Protein AF-A0A443S9Z2-F1 (afdb_monomer_lite)

Sequence (209 aa):
MNCVRLFRRAFCSSIPVRTVRQNEWIATSHEVERCLFSRFITNAEYKERQQKLVALIDSKTEFKNKSSLMLIPSAQRSFQADTKIPQIYYKQNADFTYLTGLNNVDSVNCVLAILGGNGEPAESILFTPMVDDYQIIWEGPGLNNVNDLTICDDVRDVKDLDDFLQANIKRQIFVSKYGLHPPTKSGTAATVENGRIWHAGQYLNGSSV

pLDDT: mean 70.75, std 21.69, range [28.64, 95.0]

InterPro domains:
  IPR007865 Aminopeptidase P, N-terminal [PF05195] (46-171)
  IPR007865 Aminopeptidase P, N-terminal [SM01011] (41-186)
  IPR029149 Creatinase/Aminopeptidase P/Spt16, N-terminal [G3DSA:3.40.350.10] (40-197)
  IPR029149 Creatinase/Aminopeptidase P/Spt16, N-terminal [SSF53092] (41-170)
  IPR052433 Xaa-Pro dipeptidase-like [PTHR43226] (32-174)

Organism: NCBI:txid299467

Radius of gyration: 26.52 Å; chains: 1; bounding box: 94×37×88 Å

Structure (mmCIF, N/CA/C/O backbone):
data_AF-A0A443S9Z2-F1
#
_entry.id   AF-A0A443S9Z2-F1
#
loop_
_atom_site.group_PDB
_atom_site.id
_atom_site.type_symbol
_atom_site.label_atom_id
_atom_site.label_alt_id
_atom_site.label_comp_id
_atom_site.label_asym_id
_atom_site.label_entity_id
_atom_site.label_seq_id
_atom_site.pdbx_PDB_ins_code
_atom_site.Cartn_x
_atom_site.Cartn_y
_atom_site.Cartn_z
_atom_site.occupancy
_atom_site.B_iso_or_equiv
_atom_site.auth_seq_id
_atom_site.auth_comp_id
_atom_site.auth_asym_id
_atom_site.auth_atom_id
_atom_site.pdbx_PDB_model_num
ATOM 1 N N . MET A 1 1 ? 47.556 19.828 -70.385 1.00 35.97 1 MET A N 1
ATOM 2 C CA . MET A 1 1 ? 47.690 20.328 -69.000 1.00 35.97 1 MET A CA 1
ATOM 3 C C . MET A 1 1 ? 46.326 20.227 -68.332 1.00 35.97 1 MET A C 1
ATOM 5 O O . MET A 1 1 ? 45.498 21.089 -68.565 1.00 35.97 1 MET A O 1
ATOM 9 N N . ASN A 1 2 ? 46.065 19.152 -67.583 1.00 28.64 2 ASN A N 1
ATOM 10 C CA . ASN A 1 2 ? 44.804 18.940 -66.863 1.00 28.64 2 ASN A CA 1
ATOM 11 C C . ASN A 1 2 ? 45.132 18.657 -65.394 1.00 28.64 2 ASN A C 1
ATOM 13 O O . ASN A 1 2 ? 45.839 17.697 -65.099 1.00 28.64 2 ASN A O 1
ATOM 17 N N . CYS A 1 3 ? 44.645 19.510 -64.494 1.00 29.69 3 CYS A N 1
ATOM 18 C CA . CYS A 1 3 ? 44.785 19.370 -63.048 1.00 29.69 3 CYS A CA 1
ATOM 19 C C . CYS A 1 3 ? 43.407 19.024 -62.473 1.00 29.69 3 CYS A C 1
ATOM 21 O O . CYS A 1 3 ? 42.522 19.875 -62.425 1.00 29.69 3 CYS A O 1
ATOM 23 N N . VAL A 1 4 ? 43.213 17.765 -62.075 1.00 37.91 4 VAL A N 1
ATOM 24 C CA . VAL A 1 4 ? 42.008 17.304 -61.373 1.00 37.91 4 VAL A CA 1
ATOM 25 C C . VAL A 1 4 ? 42.353 17.222 -59.886 1.00 37.91 4 VAL A C 1
ATOM 27 O O . VAL A 1 4 ? 43.149 16.383 -59.469 1.00 37.91 4 VAL A O 1
ATOM 30 N N . ARG A 1 5 ? 41.784 18.125 -59.079 1.00 36.44 5 ARG A N 1
ATOM 31 C CA . ARG A 1 5 ? 41.901 18.107 -57.612 1.00 36.44 5 ARG A CA 1
ATOM 32 C C . ARG A 1 5 ? 40.971 17.036 -57.037 1.00 36.44 5 ARG A C 1
ATOM 34 O O . ARG A 1 5 ? 39.756 17.209 -57.036 1.00 36.44 5 ARG A O 1
ATOM 41 N N . LEU A 1 6 ? 41.544 15.961 -56.502 1.00 40.28 6 LEU A N 1
ATOM 42 C CA . LEU A 1 6 ? 40.842 15.010 -55.638 1.00 40.28 6 LEU A CA 1
ATOM 43 C C . LEU A 1 6 ? 40.756 15.577 -54.212 1.00 40.28 6 LEU A C 1
ATOM 45 O O . LEU A 1 6 ? 41.765 15.723 -53.524 1.00 40.28 6 LEU A O 1
ATOM 49 N N . PHE A 1 7 ? 39.538 15.878 -53.763 1.00 35.88 7 PHE A N 1
ATOM 50 C CA . PHE A 1 7 ? 39.221 16.182 -52.367 1.00 35.88 7 PHE A CA 1
ATOM 51 C C . PHE A 1 7 ? 39.268 14.878 -51.549 1.00 35.88 7 PHE A C 1
ATOM 53 O O . PHE A 1 7 ? 38.338 14.073 -51.596 1.00 35.88 7 PHE A O 1
ATOM 60 N N . ARG A 1 8 ? 40.337 14.649 -50.776 1.00 36.47 8 ARG A N 1
ATOM 61 C CA . ARG A 1 8 ? 40.323 13.653 -49.691 1.00 36.47 8 ARG A CA 1
ATOM 62 C C . ARG A 1 8 ? 39.671 14.285 -48.459 1.00 36.47 8 ARG A C 1
ATOM 64 O O . ARG A 1 8 ? 40.294 15.089 -47.774 1.00 36.47 8 ARG A O 1
ATOM 71 N N . ARG A 1 9 ? 38.424 13.912 -48.157 1.00 37.53 9 ARG A N 1
ATOM 72 C CA . ARG A 1 9 ? 37.841 14.098 -46.819 1.00 37.53 9 ARG A CA 1
ATOM 73 C C . ARG A 1 9 ? 38.515 13.100 -45.875 1.00 37.53 9 ARG A C 1
ATOM 75 O O . ARG A 1 9 ? 38.223 11.910 -45.929 1.00 37.53 9 ARG A O 1
ATOM 82 N N . ALA A 1 10 ? 39.425 13.579 -45.032 1.00 39.94 10 ALA A N 1
ATOM 83 C CA . ALA A 1 10 ? 39.862 12.830 -43.863 1.00 39.94 10 ALA A CA 1
ATOM 84 C C . ALA A 1 10 ? 38.697 12.803 -42.862 1.00 39.94 10 ALA A C 1
ATOM 86 O O . ALA A 1 10 ? 38.314 13.837 -42.317 1.00 39.94 10 ALA A O 1
ATOM 87 N N . PHE A 1 11 ? 38.095 11.630 -42.666 1.00 36.12 11 PHE A N 1
ATOM 88 C CA . PHE A 1 11 ? 37.205 11.377 -41.539 1.00 36.12 11 PHE A CA 1
ATOM 89 C C . PHE A 1 11 ? 38.066 11.434 -40.272 1.00 36.12 11 PHE A C 1
ATOM 91 O O . PHE A 1 11 ? 38.838 10.521 -39.994 1.00 36.12 11 PHE A O 1
ATOM 98 N N . CYS A 1 12 ? 37.986 12.543 -39.539 1.00 34.28 12 CYS A N 1
ATOM 99 C CA . CYS A 1 12 ? 38.578 12.657 -38.214 1.00 34.28 12 CYS A CA 1
ATOM 100 C C . CYS A 1 12 ? 37.693 11.865 -37.243 1.00 34.28 12 CYS A C 1
ATOM 102 O O . CYS A 1 12 ? 36.716 12.381 -36.704 1.00 34.28 12 CYS A O 1
ATOM 104 N N . SER A 1 13 ? 37.979 10.574 -37.077 1.00 45.22 13 SER A N 1
ATOM 105 C CA . SER A 1 13 ? 37.380 9.744 -36.035 1.00 45.22 13 SER A CA 1
ATOM 106 C C . SER A 1 13 ? 38.086 10.020 -34.708 1.00 45.22 13 SER A C 1
ATOM 108 O O . SER A 1 13 ? 38.919 9.238 -34.258 1.00 45.22 13 SER A O 1
ATOM 110 N N . SER A 1 14 ? 37.779 11.149 -34.079 1.00 42.97 14 SER A N 1
ATOM 111 C CA . SER A 1 14 ? 38.160 11.405 -32.691 1.00 42.97 14 S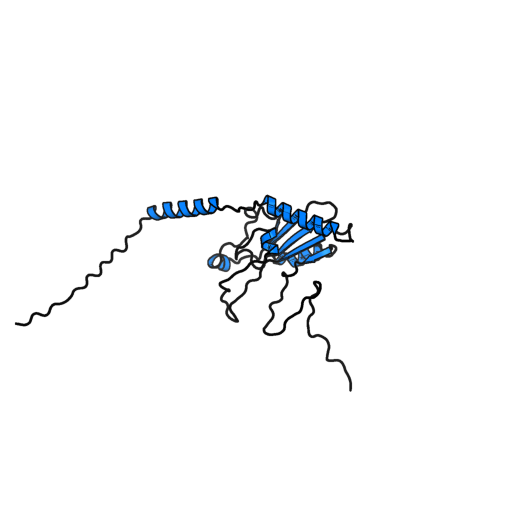ER A CA 1
ATOM 112 C C . SER A 1 14 ? 36.903 11.418 -31.828 1.00 42.97 14 SER A C 1
ATOM 114 O O . SER A 1 14 ? 36.477 12.461 -31.339 1.00 42.97 14 SER A O 1
ATOM 116 N N . ILE A 1 15 ? 36.281 10.247 -31.667 1.00 46.38 15 ILE A N 1
ATOM 117 C CA . ILE A 1 15 ? 35.413 10.013 -30.513 1.00 46.38 15 ILE A CA 1
ATOM 118 C C . ILE A 1 15 ? 36.383 9.782 -29.350 1.00 46.38 15 ILE A C 1
ATOM 120 O O . ILE A 1 15 ? 37.154 8.821 -29.412 1.00 46.38 15 ILE A O 1
ATOM 124 N N . PRO A 1 16 ? 36.436 10.655 -28.331 1.00 42.66 16 PRO A N 1
ATOM 125 C CA . PRO A 1 16 ? 37.313 10.421 -27.199 1.00 42.66 16 PRO A CA 1
ATOM 126 C C . PRO A 1 16 ? 36.847 9.142 -26.500 1.00 42.66 16 PRO A C 1
ATOM 128 O O . PRO A 1 16 ? 35.708 9.050 -26.040 1.00 42.66 16 PRO A O 1
ATOM 131 N N . VAL A 1 17 ? 37.729 8.145 -26.447 1.00 52.25 17 VAL A N 1
ATOM 132 C CA . VAL A 1 17 ? 37.549 6.953 -25.618 1.00 52.25 17 VAL A CA 1
ATOM 133 C C . VAL A 1 17 ? 37.506 7.439 -24.172 1.00 52.25 17 VAL A C 1
ATOM 135 O O . VAL A 1 17 ? 38.535 7.791 -23.597 1.00 52.25 17 VAL A O 1
ATOM 138 N N . ARG A 1 18 ? 36.298 7.531 -23.605 1.00 42.84 18 ARG A N 1
ATOM 139 C CA . ARG A 1 18 ? 36.101 7.835 -22.185 1.00 42.84 18 ARG A CA 1
ATOM 140 C C . ARG A 1 18 ? 36.739 6.706 -21.384 1.00 42.84 18 ARG A C 1
ATOM 142 O O . ARG A 1 18 ? 36.341 5.549 -21.501 1.00 42.84 18 ARG A O 1
ATOM 149 N N . THR A 1 19 ? 37.774 7.030 -20.620 1.00 46.53 19 THR A N 1
ATOM 150 C CA . THR A 1 19 ? 38.415 6.085 -19.707 1.00 46.53 19 THR A CA 1
ATOM 151 C C . THR A 1 19 ? 37.470 5.771 -18.551 1.00 46.53 19 THR A C 1
ATOM 153 O O . THR A 1 19 ? 36.757 6.646 -18.067 1.00 46.53 19 THR A O 1
ATOM 156 N N . VAL A 1 20 ? 37.501 4.519 -18.084 1.00 49.44 20 VAL A N 1
ATOM 157 C CA . VAL A 1 20 ? 36.662 3.947 -17.007 1.00 49.44 20 VAL A CA 1
ATOM 158 C C . VAL A 1 20 ? 36.542 4.852 -15.764 1.00 49.44 20 VAL A C 1
ATOM 160 O O . VAL A 1 20 ? 35.497 4.877 -15.123 1.00 49.44 20 VAL A O 1
ATOM 163 N N . ARG A 1 21 ? 37.555 5.681 -15.475 1.00 43.12 21 ARG A N 1
ATOM 164 C CA . ARG A 1 21 ? 37.575 6.625 -14.341 1.00 43.12 21 ARG A CA 1
ATOM 165 C C . ARG A 1 21 ? 36.649 7.840 -14.472 1.00 43.12 21 ARG A C 1
ATOM 167 O O . ARG A 1 21 ? 36.269 8.414 -13.458 1.00 43.12 21 ARG A O 1
ATOM 174 N N . GLN A 1 22 ? 36.271 8.266 -15.680 1.00 44.88 22 GLN A N 1
ATOM 175 C CA . GLN A 1 22 ? 35.315 9.379 -15.841 1.00 44.88 22 GLN A CA 1
ATOM 176 C C . GLN A 1 22 ? 33.876 8.972 -15.488 1.00 44.88 22 GLN A C 1
ATOM 178 O O . GLN A 1 22 ? 33.034 9.833 -15.245 1.00 44.88 22 GLN A O 1
ATOM 183 N N . ASN A 1 23 ? 33.605 7.669 -15.411 1.00 48.28 23 ASN A N 1
ATOM 184 C CA . ASN A 1 23 ? 32.292 7.115 -15.099 1.00 48.28 23 ASN A CA 1
ATOM 185 C C . ASN A 1 23 ? 32.034 7.131 -13.581 1.00 48.28 23 ASN A C 1
ATOM 187 O O . ASN A 1 23 ? 30.891 7.262 -13.152 1.00 48.28 23 ASN A O 1
ATOM 191 N N . GLU A 1 24 ? 33.097 7.049 -12.775 1.00 44.72 24 GLU A N 1
ATOM 192 C CA . GLU A 1 24 ? 33.026 6.988 -11.309 1.00 44.72 24 GLU A CA 1
ATOM 193 C C . GLU A 1 24 ? 32.531 8.308 -10.697 1.00 44.72 24 GLU A C 1
ATOM 195 O O . GLU A 1 24 ? 31.707 8.288 -9.786 1.00 44.72 24 GLU A O 1
ATOM 200 N N . TRP A 1 25 ? 32.944 9.461 -11.238 1.00 38.44 25 TRP A N 1
ATOM 201 C CA . TRP A 1 25 ? 32.522 10.786 -10.748 1.00 38.44 25 TRP A CA 1
ATOM 202 C C . TRP A 1 25 ? 31.083 11.152 -11.141 1.00 38.44 25 TRP A C 1
ATOM 204 O O . TRP A 1 25 ? 30.398 11.867 -10.412 1.00 38.44 25 TRP A O 1
ATOM 214 N N . ILE A 1 26 ? 30.596 10.645 -12.278 1.00 47.06 26 ILE A N 1
ATOM 215 C CA . ILE A 1 26 ? 29.216 10.882 -12.733 1.00 47.06 26 ILE A CA 1
ATOM 216 C C . ILE A 1 26 ? 28.240 9.974 -11.973 1.00 47.06 26 ILE A C 1
ATOM 218 O O . ILE A 1 26 ? 27.173 10.439 -11.579 1.00 47.06 26 ILE A O 1
ATOM 222 N N . ALA A 1 27 ? 28.613 8.716 -11.712 1.00 46.06 27 ALA A N 1
ATOM 223 C CA . ALA A 1 27 ? 27.805 7.801 -10.906 1.00 46.06 27 ALA A CA 1
ATOM 224 C C . ALA A 1 27 ? 27.664 8.293 -9.455 1.00 46.06 27 ALA A C 1
ATOM 226 O O . ALA A 1 27 ? 26.550 8.390 -8.948 1.00 46.06 27 ALA A O 1
ATOM 227 N N . THR A 1 28 ? 28.768 8.716 -8.831 1.00 48.88 28 THR A N 1
ATOM 228 C CA . THR A 1 28 ? 28.767 9.231 -7.449 1.00 48.88 28 THR A CA 1
ATOM 229 C C . THR A 1 28 ? 27.978 10.532 -7.289 1.00 48.88 28 THR A C 1
ATOM 231 O O . THR A 1 28 ? 27.268 10.689 -6.302 1.00 48.88 28 THR A O 1
ATOM 234 N N . SER A 1 29 ? 28.017 11.442 -8.267 1.00 45.81 29 SER A N 1
ATOM 235 C CA . SER A 1 29 ? 27.247 12.696 -8.200 1.00 45.81 29 SER A CA 1
ATOM 236 C C . SER A 1 29 ? 25.734 12.463 -8.324 1.00 45.81 29 SER A C 1
ATOM 238 O O . SER A 1 29 ? 24.953 13.026 -7.560 1.00 45.81 29 SER A O 1
ATOM 240 N N . HIS A 1 30 ? 25.310 11.580 -9.237 1.00 48.50 30 HIS A N 1
ATOM 241 C CA . HIS A 1 30 ? 23.889 11.270 -9.445 1.00 48.50 30 HIS A CA 1
ATOM 242 C C . HIS A 1 30 ? 23.270 10.480 -8.284 1.00 48.50 30 HIS A C 1
ATOM 244 O O . HIS A 1 30 ? 22.077 10.604 -8.011 1.00 48.50 30 HIS A O 1
ATOM 250 N N . GLU A 1 31 ? 24.063 9.649 -7.612 1.00 42.41 31 GLU A N 1
ATOM 251 C CA . GLU A 1 31 ? 23.626 8.846 -6.470 1.00 42.41 31 GLU A CA 1
ATOM 252 C C . GLU A 1 31 ? 23.520 9.693 -5.189 1.00 42.41 31 GLU A C 1
ATOM 254 O O . GLU A 1 31 ? 22.580 9.528 -4.413 1.00 42.41 31 GLU A O 1
ATOM 259 N N . VAL A 1 32 ? 24.392 10.698 -5.031 1.00 44.88 32 VAL A N 1
ATOM 260 C CA . VAL A 1 32 ? 24.318 11.695 -3.947 1.00 44.88 32 VAL A CA 1
ATOM 261 C C . VAL A 1 32 ? 23.145 12.671 -4.141 1.00 44.88 32 VAL A C 1
ATOM 263 O O . VAL A 1 32 ? 22.461 13.000 -3.170 1.00 44.88 32 VAL A O 1
ATOM 266 N N . GLU A 1 33 ? 22.822 13.075 -5.375 1.00 43.16 33 GLU A N 1
ATOM 267 C CA . GLU A 1 33 ? 21.635 13.905 -5.655 1.00 43.16 33 GLU A CA 1
ATOM 268 C C . GLU A 1 33 ? 20.306 13.165 -5.418 1.00 43.16 33 GLU A C 1
ATOM 270 O O . GLU A 1 33 ? 19.336 13.779 -4.968 1.00 43.16 33 GLU A O 1
ATOM 275 N N . ARG A 1 34 ? 20.257 11.837 -5.617 1.00 46.50 34 ARG A N 1
ATOM 276 C CA . ARG A 1 34 ? 19.088 11.017 -5.235 1.00 46.50 34 ARG A CA 1
ATOM 277 C C . ARG A 1 34 ? 18.828 11.025 -3.723 1.00 46.50 34 ARG A C 1
ATOM 279 O O . ARG A 1 34 ? 17.674 10.914 -3.315 1.00 46.50 34 ARG A O 1
ATOM 286 N N . CYS A 1 35 ? 19.864 11.196 -2.900 1.00 46.53 35 CYS A N 1
ATOM 287 C CA . CYS A 1 35 ? 19.735 11.298 -1.443 1.00 46.53 35 CYS A CA 1
ATOM 288 C C . CYS A 1 35 ? 19.315 12.696 -0.956 1.00 46.53 35 CYS A C 1
ATOM 290 O O . CYS A 1 35 ? 18.632 12.794 0.064 1.00 46.53 35 CYS A O 1
ATOM 292 N N . LEU A 1 36 ? 19.651 13.775 -1.675 1.00 44.19 36 LEU A N 1
ATOM 293 C CA . LEU A 1 36 ? 19.257 15.144 -1.292 1.00 44.19 36 LEU A CA 1
ATOM 294 C C . LEU A 1 36 ? 17.749 15.406 -1.443 1.00 44.19 36 LEU A C 1
ATOM 296 O O . LEU A 1 36 ? 17.198 16.241 -0.731 1.00 44.19 36 LEU A O 1
ATOM 300 N N . PHE A 1 37 ? 17.076 14.645 -2.307 1.00 49.91 37 PHE A N 1
ATOM 301 C CA . PHE A 1 37 ? 15.614 14.587 -2.415 1.00 49.91 37 PHE A CA 1
ATOM 302 C C . PHE A 1 37 ? 15.045 13.277 -1.858 1.00 49.91 37 PHE A C 1
ATOM 304 O O . PHE A 1 37 ? 13.988 12.821 -2.306 1.00 49.91 37 PHE A O 1
ATOM 311 N N . SER A 1 38 ? 15.736 12.644 -0.901 1.00 53.28 38 SER A N 1
ATOM 312 C CA . SER A 1 38 ? 15.211 11.471 -0.202 1.00 53.28 38 SER A CA 1
ATOM 313 C C . SER A 1 38 ? 13.913 11.858 0.509 1.00 53.28 38 SER A C 1
ATOM 315 O O . SER A 1 38 ? 13.916 12.502 1.546 1.00 53.28 38 SER A O 1
ATOM 317 N N . ARG A 1 39 ? 12.793 11.551 -0.158 1.00 62.91 39 ARG A N 1
ATOM 318 C CA . ARG A 1 39 ? 11.396 11.658 0.283 1.00 62.91 39 ARG A CA 1
ATOM 319 C C . ARG A 1 39 ? 11.144 12.762 1.327 1.00 62.91 39 ARG A C 1
ATOM 321 O O . ARG A 1 39 ? 11.271 12.529 2.522 1.00 62.91 39 ARG A O 1
ATOM 328 N N . PHE A 1 40 ? 10.635 13.921 0.893 1.00 78.25 40 PHE A N 1
ATOM 329 C CA . PHE A 1 40 ? 10.125 14.962 1.810 1.00 78.25 40 PHE A CA 1
ATOM 330 C C . PHE A 1 40 ? 9.102 14.435 2.840 1.00 78.25 40 PHE A C 1
ATOM 332 O O . PHE A 1 40 ? 8.908 15.055 3.879 1.00 78.25 40 PHE A O 1
ATOM 339 N N . ILE A 1 41 ? 8.455 13.303 2.543 1.00 86.31 41 ILE A N 1
ATOM 340 C CA . ILE A 1 41 ? 7.503 12.603 3.406 1.00 86.31 41 ILE A CA 1
ATOM 341 C C . ILE A 1 41 ? 8.188 11.360 3.977 1.00 86.31 41 ILE A C 1
ATOM 343 O O . ILE A 1 41 ? 8.629 10.484 3.228 1.00 86.31 41 ILE A O 1
ATOM 347 N N . THR A 1 42 ? 8.249 11.267 5.302 1.00 89.12 42 THR A N 1
ATOM 348 C CA . THR A 1 42 ? 8.904 10.145 5.990 1.00 89.12 42 THR A CA 1
ATOM 349 C C . THR A 1 42 ? 8.039 8.880 5.979 1.00 89.12 42 THR A C 1
ATOM 351 O O . THR A 1 42 ? 6.814 8.946 5.889 1.00 89.12 42 THR A O 1
ATOM 354 N N . ASN A 1 43 ? 8.655 7.702 6.129 1.00 87.56 43 ASN A N 1
ATOM 355 C CA . ASN A 1 43 ? 7.905 6.438 6.204 1.00 87.56 43 ASN A CA 1
ATOM 356 C C . ASN A 1 43 ? 6.973 6.384 7.432 1.00 87.56 43 ASN A C 1
ATOM 358 O O . ASN A 1 43 ? 5.866 5.856 7.344 1.00 87.56 43 ASN A O 1
ATOM 362 N N . ALA A 1 44 ? 7.380 7.010 8.542 1.00 89.88 44 ALA A N 1
ATOM 363 C CA . ALA A 1 44 ? 6.548 7.155 9.735 1.00 89.88 44 ALA A CA 1
ATOM 364 C C . ALA A 1 44 ? 5.269 7.966 9.460 1.00 89.88 44 ALA A C 1
ATOM 366 O O . ALA A 1 44 ? 4.204 7.626 9.967 1.00 89.88 44 ALA A O 1
ATOM 367 N N . GLU A 1 45 ? 5.347 8.989 8.606 1.00 92.88 45 GLU A N 1
ATOM 368 C CA . GLU A 1 45 ? 4.179 9.784 8.222 1.00 92.88 45 GLU A CA 1
ATOM 369 C C . GLU A 1 45 ? 3.157 8.952 7.431 1.00 92.88 45 GLU A C 1
ATOM 371 O O . GLU A 1 45 ? 1.954 9.067 7.660 1.00 92.88 45 GLU A O 1
ATOM 376 N N . TYR A 1 46 ? 3.603 8.066 6.533 1.00 92.50 46 TYR A N 1
ATOM 377 C CA . TYR A 1 46 ? 2.696 7.155 5.823 1.00 92.50 46 TYR A CA 1
ATOM 378 C C . TYR A 1 46 ? 1.969 6.207 6.783 1.00 92.50 46 TYR A C 1
ATOM 380 O O . TYR A 1 46 ? 0.754 6.037 6.670 1.00 92.50 46 TYR A O 1
ATOM 388 N N . LYS A 1 47 ? 2.674 5.663 7.781 1.00 91.94 47 LYS A N 1
ATOM 389 C CA . LYS A 1 47 ? 2.061 4.854 8.846 1.00 91.94 47 LYS A CA 1
ATOM 390 C C . LYS A 1 47 ? 1.041 5.652 9.658 1.00 91.94 47 LYS A C 1
ATOM 392 O O . LYS A 1 47 ? -0.065 5.170 9.894 1.00 91.94 47 LYS A O 1
ATOM 397 N N . GLU A 1 48 ? 1.356 6.895 10.011 1.00 93.75 48 GLU A N 1
ATOM 398 C CA . GLU A 1 48 ? 0.423 7.780 10.715 1.00 93.75 48 GLU A CA 1
ATOM 399 C C . GLU A 1 48 ? -0.843 8.052 9.883 1.00 93.75 48 GLU A C 1
ATOM 401 O O . GLU A 1 48 ? -1.958 8.030 10.407 1.00 93.75 48 GLU A O 1
ATOM 406 N N . ARG A 1 49 ? -0.703 8.264 8.568 1.00 95.00 49 ARG A N 1
ATOM 407 C CA . ARG A 1 49 ? -1.845 8.444 7.654 1.00 95.00 49 ARG A CA 1
ATOM 408 C C . ARG A 1 49 ? -2.731 7.198 7.598 1.00 95.00 49 ARG A C 1
ATOM 410 O O . ARG A 1 49 ? -3.953 7.332 7.648 1.00 95.00 49 ARG A O 1
ATOM 417 N N . GLN A 1 50 ? -2.135 6.006 7.535 1.00 94.12 50 GLN A N 1
ATOM 418 C CA . GLN A 1 50 ? -2.866 4.733 7.562 1.00 94.12 50 GLN A CA 1
ATOM 419 C C . GLN A 1 50 ? -3.638 4.562 8.884 1.00 94.12 50 GLN A C 1
ATOM 421 O O . GLN A 1 50 ? -4.831 4.260 8.867 1.00 94.12 50 GLN A O 1
ATOM 426 N N . GLN A 1 51 ? -3.007 4.854 10.025 1.00 93.44 51 GLN A N 1
ATOM 427 C CA . GLN A 1 51 ? -3.653 4.808 11.345 1.00 93.44 51 GLN A CA 1
ATOM 428 C C . GLN A 1 51 ? -4.801 5.820 11.471 1.00 93.44 51 GLN A C 1
ATOM 430 O O . GLN A 1 51 ? -5.889 5.484 11.942 1.00 93.44 51 GLN A O 1
ATOM 435 N N . LYS A 1 52 ? -4.593 7.056 11.003 1.00 94.25 52 LYS A N 1
ATOM 436 C CA . LYS A 1 52 ? -5.632 8.096 10.971 1.00 94.25 52 LYS A CA 1
ATOM 437 C C . LYS A 1 52 ? -6.826 7.676 10.121 1.00 94.25 52 LYS A C 1
ATOM 439 O O . LYS A 1 52 ? -7.962 7.929 10.514 1.00 94.25 52 LYS A O 1
ATOM 444 N N . LEU A 1 53 ? -6.589 7.029 8.980 1.00 92.62 53 LEU A N 1
ATOM 445 C CA . LEU A 1 53 ? -7.658 6.516 8.129 1.00 92.62 53 LEU A CA 1
ATOM 446 C C . LEU A 1 53 ? -8.504 5.465 8.865 1.00 92.62 53 LEU A C 1
ATOM 448 O O . LEU A 1 53 ? -9.730 5.556 8.834 1.00 92.62 53 LEU A O 1
ATOM 452 N N . VAL A 1 54 ? -7.869 4.529 9.577 1.00 91.56 54 VAL A N 1
ATOM 453 C CA . VAL A 1 54 ? -8.561 3.528 10.412 1.00 91.56 54 VAL A CA 1
ATOM 454 C C . VAL A 1 54 ? -9.406 4.193 11.495 1.00 91.56 54 VAL A C 1
ATOM 456 O O . VAL A 1 54 ? -10.607 3.945 11.555 1.00 91.56 54 VAL A O 1
ATOM 459 N N . ALA A 1 55 ? -8.844 5.140 12.249 1.00 90.38 55 ALA A N 1
ATOM 460 C CA . ALA A 1 55 ? -9.588 5.878 13.272 1.00 90.38 55 ALA A CA 1
ATOM 461 C C . ALA A 1 55 ? -10.796 6.655 12.702 1.00 90.38 55 ALA A C 1
ATOM 463 O O . ALA A 1 55 ? -11.864 6.736 13.320 1.00 90.38 55 ALA A O 1
ATOM 464 N N . LEU A 1 56 ? -10.657 7.228 11.502 1.00 90.38 56 LEU A N 1
ATOM 465 C CA . LEU A 1 56 ? -11.750 7.924 10.821 1.00 90.38 56 LEU A CA 1
ATOM 466 C C . LEU A 1 56 ? -12.865 6.978 10.376 1.00 90.38 56 LEU A C 1
ATOM 468 O O . LEU A 1 56 ? -14.031 7.368 10.424 1.00 90.38 56 LEU A O 1
ATOM 472 N N . ILE A 1 57 ? -12.538 5.762 9.941 1.00 87.75 57 ILE A N 1
ATOM 473 C CA . ILE A 1 57 ? -13.559 4.771 9.599 1.00 87.75 57 ILE A CA 1
ATOM 474 C C . ILE A 1 57 ? -14.244 4.283 10.868 1.00 87.75 57 ILE A C 1
ATOM 476 O O . ILE A 1 57 ? -15.465 4.388 10.948 1.00 87.75 57 ILE A O 1
ATOM 480 N N . ASP A 1 58 ? -13.480 3.879 11.880 1.00 84.56 58 ASP A N 1
ATOM 481 C CA . ASP A 1 58 ? -14.023 3.351 13.133 1.00 84.56 58 ASP A CA 1
ATOM 482 C C . ASP A 1 58 ? -14.952 4.366 13.832 1.00 84.56 58 ASP A C 1
ATOM 484 O O . ASP A 1 58 ? -15.976 3.992 14.406 1.00 84.56 58 ASP A O 1
ATOM 488 N N . SER A 1 59 ? -14.651 5.670 13.737 1.00 85.50 59 SER A N 1
ATOM 489 C CA . SER A 1 59 ? -15.520 6.735 14.267 1.00 85.50 59 SER A CA 1
ATOM 490 C C . SER A 1 59 ? -16.802 6.968 13.459 1.00 85.50 59 SER A C 1
ATOM 492 O O . SER A 1 59 ? -17.820 7.353 14.037 1.00 85.50 59 SER A O 1
ATOM 494 N N . LYS A 1 60 ? -16.772 6.756 12.137 1.00 83.12 60 LYS A N 1
ATOM 495 C CA . LYS A 1 60 ? -17.917 6.974 11.236 1.00 83.12 60 LYS A CA 1
ATOM 496 C C . LYS A 1 60 ? -18.820 5.756 11.102 1.00 83.12 60 LYS A C 1
ATOM 498 O O . LYS A 1 60 ? -19.988 5.902 10.752 1.00 83.12 60 LYS A O 1
ATOM 503 N N . THR A 1 61 ? -18.293 4.560 11.328 1.00 78.69 61 THR A N 1
ATOM 504 C CA . THR A 1 61 ? -19.064 3.327 11.217 1.00 78.69 61 THR A CA 1
ATOM 505 C C . THR A 1 61 ? -19.919 3.111 12.456 1.00 78.69 61 THR A C 1
ATOM 507 O O . THR A 1 61 ? -19.421 3.067 13.577 1.00 78.69 61 THR A O 1
ATOM 510 N N . GLU A 1 62 ? -21.215 2.883 12.253 1.00 69.38 62 GLU A N 1
ATOM 511 C CA . GLU A 1 62 ? -22.141 2.502 13.330 1.00 69.38 62 GLU A CA 1
ATOM 512 C C . GLU A 1 62 ? -21.801 1.120 13.928 1.00 69.38 62 GLU A C 1
ATOM 514 O O . GLU A 1 62 ? -22.177 0.800 15.055 1.00 69.38 62 GLU A O 1
ATOM 519 N N . PHE A 1 63 ? -21.016 0.311 13.208 1.00 66.12 63 PHE A N 1
ATOM 520 C CA . PHE A 1 63 ? -20.558 -1.016 13.616 1.00 66.12 63 PHE A CA 1
ATOM 521 C C . PHE A 1 63 ? -19.283 -0.968 14.470 1.00 66.12 63 PHE A C 1
ATOM 523 O O . PHE A 1 63 ? -18.292 -1.611 14.139 1.00 66.12 63 PHE A O 1
ATOM 530 N N . LYS A 1 64 ? -19.324 -0.267 15.610 1.00 62.59 64 LYS A N 1
ATOM 531 C CA . LYS A 1 64 ? -18.181 -0.095 16.538 1.00 62.59 64 LYS A CA 1
ATOM 532 C C . LYS A 1 64 ? -17.510 -1.393 17.027 1.00 62.59 64 LYS A C 1
ATOM 534 O O . LYS A 1 64 ? -16.415 -1.339 17.571 1.00 62.59 64 LYS A O 1
ATOM 539 N N . ASN A 1 65 ? -18.153 -2.547 16.836 1.00 66.12 65 ASN A N 1
ATOM 540 C CA . ASN A 1 65 ? -17.686 -3.853 17.313 1.00 66.12 65 ASN A CA 1
ATOM 541 C C . ASN A 1 65 ? -17.195 -4.785 16.192 1.00 66.12 65 ASN A C 1
ATOM 543 O O . ASN A 1 65 ? -16.926 -5.957 16.457 1.00 66.12 65 ASN A O 1
ATOM 547 N N . LYS A 1 66 ? -17.160 -4.329 14.933 1.00 75.81 66 LYS A N 1
ATOM 548 C CA . LYS A 1 66 ? -16.655 -5.135 13.817 1.00 75.81 66 LYS A CA 1
ATOM 549 C C . LYS A 1 66 ? -15.301 -4.606 13.384 1.00 75.81 66 LYS A C 1
ATOM 551 O O . LYS A 1 66 ? -15.133 -3.411 13.180 1.00 75.81 66 LYS A O 1
ATOM 556 N N . SER A 1 67 ? -14.358 -5.519 13.196 1.00 87.69 67 SER A N 1
ATOM 557 C CA . SER A 1 67 ? -13.071 -5.187 12.612 1.00 87.69 67 SER A CA 1
ATOM 558 C C . SER A 1 67 ? -13.233 -4.760 11.153 1.00 87.69 67 SER A C 1
ATOM 560 O O . SER A 1 67 ? -14.022 -5.338 10.396 1.00 87.69 67 SER A O 1
ATOM 562 N N . SER A 1 68 ? -12.490 -3.729 10.767 1.00 89.25 68 SER A N 1
ATOM 563 C CA . SER A 1 68 ? -12.488 -3.149 9.431 1.00 89.25 68 SER A CA 1
ATOM 564 C C . SER A 1 68 ? -11.326 -3.717 8.606 1.00 89.25 68 SER A C 1
ATOM 566 O O . SER A 1 68 ? -10.272 -4.095 9.128 1.00 89.25 68 SER A O 1
ATOM 568 N N . LEU A 1 69 ? -11.548 -3.850 7.301 1.00 91.94 69 LEU A N 1
ATOM 569 C CA . LEU A 1 69 ? -10.535 -4.177 6.305 1.00 91.94 69 LEU A CA 1
ATOM 570 C C . LEU A 1 69 ? -10.667 -3.169 5.172 1.00 91.94 69 LEU A C 1
ATOM 572 O O . LEU A 1 69 ? -11.729 -3.063 4.565 1.00 91.94 69 LEU A O 1
ATOM 576 N N . MET A 1 70 ? -9.604 -2.440 4.868 1.00 92.19 70 MET A N 1
ATOM 577 C CA . MET A 1 70 ? -9.580 -1.507 3.749 1.00 92.19 70 MET A CA 1
ATOM 578 C C . MET A 1 70 ? -8.689 -2.034 2.644 1.00 92.19 70 MET A C 1
ATOM 580 O O . MET A 1 70 ? -7.577 -2.472 2.911 1.00 92.19 70 MET A O 1
ATOM 584 N N . LEU A 1 71 ? -9.162 -1.934 1.409 1.00 93.75 71 LEU A N 1
ATOM 585 C CA . LEU A 1 71 ? -8.432 -2.296 0.209 1.00 93.75 71 LEU A CA 1
ATOM 586 C C . LEU A 1 71 ? -8.250 -1.040 -0.640 1.00 93.75 71 LEU A C 1
ATOM 588 O O . LEU A 1 71 ? -9.213 -0.465 -1.158 1.00 93.75 71 LEU A O 1
ATOM 592 N N . ILE A 1 72 ? -7.001 -0.607 -0.773 1.00 93.69 72 ILE A N 1
ATOM 593 C CA . ILE A 1 72 ? -6.595 0.495 -1.638 1.00 93.69 72 ILE A CA 1
ATOM 594 C C . ILE A 1 72 ? -5.720 -0.093 -2.746 1.00 93.69 72 ILE A C 1
ATOM 596 O O . ILE A 1 72 ? -4.523 -0.298 -2.548 1.00 93.69 72 ILE A O 1
ATOM 600 N N . PRO A 1 73 ? -6.293 -0.408 -3.910 1.00 92.31 73 PRO A N 1
ATOM 601 C CA . PRO A 1 73 ? -5.516 -0.866 -5.051 1.00 92.31 73 PRO A CA 1
ATOM 602 C C . PRO A 1 73 ? -4.763 0.289 -5.717 1.00 92.31 73 PRO A C 1
ATOM 604 O O . PRO A 1 73 ? -5.187 1.452 -5.706 1.00 92.31 73 PRO A O 1
ATOM 607 N N . SER A 1 74 ? -3.634 -0.060 -6.316 1.00 91.00 74 SER A N 1
ATOM 608 C CA . SER A 1 74 ? -2.845 0.822 -7.156 1.00 91.00 74 SER A CA 1
ATOM 609 C C . SER A 1 74 ? -3.505 1.020 -8.525 1.00 91.00 74 SER A C 1
ATOM 611 O O . SER A 1 74 ? -4.505 0.397 -8.883 1.00 91.00 74 SER A O 1
ATOM 613 N N . ALA A 1 75 ? -2.903 1.880 -9.336 1.00 87.19 75 ALA A N 1
ATOM 614 C CA . ALA A 1 75 ? -3.198 1.981 -10.748 1.00 87.19 75 ALA A CA 1
ATOM 615 C C . ALA A 1 75 ? -2.832 0.675 -11.460 1.00 87.19 75 ALA A C 1
ATOM 617 O O . ALA A 1 75 ? -1.875 -0.028 -11.109 1.00 87.19 75 ALA A O 1
ATOM 618 N N . GLN A 1 76 ? -3.628 0.376 -12.479 1.00 85.00 76 GLN A N 1
ATOM 619 C CA . GLN A 1 76 ? -3.424 -0.760 -13.357 1.00 85.00 76 GLN A CA 1
ATOM 620 C C . GLN A 1 76 ? -2.515 -0.385 -14.521 1.00 85.00 76 GLN A C 1
ATOM 622 O O . GLN A 1 76 ? -2.432 0.779 -14.927 1.00 85.00 76 GLN A O 1
ATOM 627 N N . ARG A 1 77 ? -1.863 -1.393 -15.101 1.00 79.69 77 ARG A N 1
ATOM 628 C CA . ARG A 1 77 ? -1.084 -1.203 -16.323 1.00 79.69 77 ARG A CA 1
ATOM 629 C C . ARG A 1 77 ? -2.017 -0.896 -17.490 1.00 79.69 77 ARG A C 1
ATOM 631 O O . ARG A 1 77 ? -2.830 -1.738 -17.864 1.00 79.69 77 ARG A O 1
ATOM 638 N N . SER A 1 78 ? -1.874 0.282 -18.088 1.00 79.69 78 SER A N 1
ATOM 639 C CA . SER A 1 78 ? -2.559 0.630 -19.330 1.00 79.69 78 SER A CA 1
ATOM 640 C C . SER A 1 78 ? -1.641 0.439 -20.535 1.00 79.69 78 SER A C 1
ATOM 642 O O . SER A 1 78 ? -0.432 0.692 -20.487 1.00 79.69 78 SER A O 1
ATOM 644 N N . PHE A 1 79 ? -2.234 -0.014 -21.635 1.00 82.44 79 PHE A N 1
ATOM 645 C CA . PHE A 1 79 ? -1.554 -0.223 -22.906 1.00 82.44 79 PHE A CA 1
ATOM 646 C C . PHE A 1 79 ? -2.146 0.686 -23.980 1.00 82.44 79 PHE A C 1
ATOM 648 O O . PHE A 1 79 ? -3.294 1.128 -23.894 1.00 82.44 79 PHE A O 1
ATOM 655 N N . GLN A 1 80 ? -1.335 1.006 -24.983 1.00 79.69 80 GLN A N 1
ATOM 656 C CA . GLN A 1 80 ? -1.750 1.846 -26.096 1.00 79.69 80 GLN A CA 1
ATOM 657 C C . GLN A 1 80 ? -2.625 1.031 -27.055 1.00 79.69 80 GLN A C 1
ATOM 659 O O . GLN A 1 80 ? -2.113 0.226 -27.836 1.00 79.69 80 GLN A O 1
ATOM 664 N N . ALA A 1 81 ? -3.941 1.260 -27.013 1.00 79.88 81 ALA A N 1
ATOM 665 C CA . ALA A 1 81 ? -4.926 0.538 -27.827 1.00 79.88 81 ALA A CA 1
ATOM 666 C C . ALA A 1 81 ? -4.773 -0.997 -27.697 1.00 79.88 81 ALA A C 1
ATOM 668 O O . ALA A 1 81 ? -4.416 -1.492 -26.631 1.00 79.88 81 ALA A O 1
ATOM 669 N N . ASP A 1 82 ? -5.007 -1.747 -28.777 1.00 77.69 82 ASP A N 1
ATOM 670 C CA . ASP A 1 82 ? -4.855 -3.210 -28.813 1.00 77.69 82 ASP A CA 1
ATOM 671 C C . ASP A 1 82 ? -3.386 -3.673 -28.952 1.00 77.69 82 ASP A C 1
ATOM 673 O O . ASP A 1 82 ? -3.112 -4.829 -29.285 1.00 77.69 82 ASP A O 1
ATOM 677 N N . THR A 1 83 ? -2.407 -2.789 -28.727 1.00 76.81 83 THR A N 1
ATOM 678 C CA . THR A 1 83 ? -0.983 -3.148 -28.791 1.00 76.81 83 THR A CA 1
ATOM 679 C C . THR A 1 83 ? -0.440 -3.517 -27.414 1.00 76.81 83 THR A C 1
ATOM 681 O O . THR A 1 83 ? -0.921 -3.051 -26.388 1.00 76.81 83 THR A O 1
ATOM 684 N N . LYS A 1 84 ? 0.631 -4.317 -27.364 1.00 78.56 84 LYS A N 1
ATOM 685 C CA . LYS A 1 84 ? 1.330 -4.664 -26.109 1.00 78.56 84 LYS A CA 1
ATOM 686 C C . LYS A 1 84 ? 2.292 -3.568 -25.620 1.00 78.56 84 LYS A C 1
ATOM 688 O O . LYS A 1 84 ? 3.207 -3.854 -24.854 1.00 78.56 84 LYS A O 1
ATOM 693 N N . ILE A 1 85 ? 2.128 -2.327 -26.081 1.00 80.06 85 ILE A N 1
ATOM 694 C CA . ILE A 1 85 ? 3.020 -1.209 -25.754 1.00 80.06 85 ILE A CA 1
ATOM 695 C C . ILE A 1 85 ? 2.453 -0.469 -24.537 1.00 80.06 85 ILE A C 1
ATOM 697 O O . ILE A 1 85 ? 1.332 0.041 -24.622 1.00 80.06 85 ILE A O 1
ATOM 701 N N . PRO A 1 86 ? 3.180 -0.392 -23.405 1.00 78.81 86 PRO A N 1
ATOM 702 C CA . PRO A 1 86 ? 2.723 0.357 -22.241 1.00 78.81 86 PRO A CA 1
ATOM 703 C C . PRO A 1 86 ? 2.469 1.830 -22.573 1.00 78.81 86 PRO A C 1
ATOM 705 O O . PRO A 1 86 ? 3.153 2.445 -23.401 1.00 78.81 86 PRO A O 1
ATOM 708 N N . GLN A 1 87 ? 1.474 2.422 -21.923 1.00 78.44 87 GLN A N 1
ATOM 709 C CA . GLN A 1 87 ? 1.233 3.850 -22.051 1.00 78.44 87 GLN A CA 1
ATOM 710 C C . GLN A 1 87 ? 2.421 4.631 -21.464 1.00 78.44 87 GLN A C 1
ATOM 712 O O . GLN A 1 87 ? 2.858 4.365 -20.349 1.00 78.44 87 GLN A O 1
ATOM 717 N N . ILE A 1 88 ? 2.938 5.610 -22.217 1.00 72.44 88 ILE A N 1
ATOM 718 C CA . ILE A 1 88 ? 4.114 6.410 -21.815 1.00 72.44 88 ILE A CA 1
ATOM 719 C C . ILE A 1 88 ? 3.831 7.200 -20.526 1.00 72.44 88 ILE A C 1
ATOM 721 O O . ILE A 1 88 ? 4.717 7.406 -19.702 1.00 72.44 88 ILE A O 1
ATOM 725 N N . TYR A 1 89 ? 2.581 7.625 -20.341 1.00 76.38 89 TYR A N 1
ATOM 726 C CA . TYR A 1 89 ? 2.141 8.367 -19.167 1.00 76.38 89 TYR A CA 1
ATOM 727 C C . TYR A 1 89 ? 1.506 7.418 -18.153 1.00 76.38 89 TYR A C 1
ATOM 729 O O . TYR A 1 89 ? 0.304 7.155 -18.210 1.00 76.38 89 TYR A O 1
ATOM 737 N N . TYR A 1 90 ? 2.316 6.921 -17.220 1.00 80.00 90 TYR A N 1
ATOM 738 C CA . TYR A 1 90 ? 1.821 6.229 -16.036 1.00 80.00 90 TYR A CA 1
ATOM 739 C C . TYR A 1 90 ? 1.393 7.248 -14.977 1.00 80.00 90 TYR A C 1
ATOM 741 O O . TYR A 1 90 ? 2.157 8.147 -14.618 1.00 80.00 90 TYR A O 1
ATOM 749 N N . LYS A 1 91 ? 0.165 7.112 -14.475 1.00 82.88 91 LYS A N 1
ATOM 750 C CA . LYS A 1 91 ? -0.350 7.922 -13.371 1.00 82.88 91 LYS A CA 1
ATOM 751 C C . LYS A 1 91 ? -0.878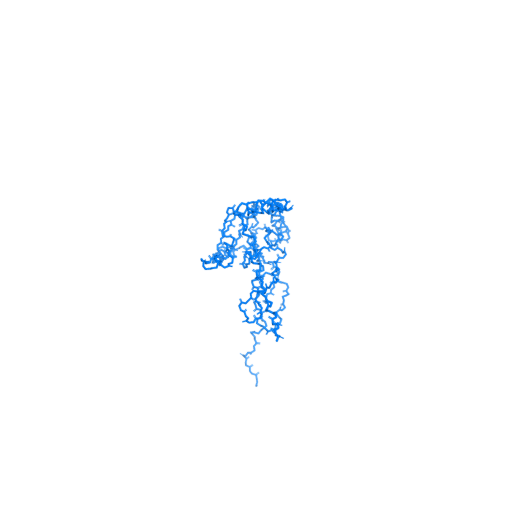 7.000 -12.286 1.00 82.88 91 LYS A C 1
ATOM 753 O O . LYS A 1 91 ? -1.854 6.286 -12.503 1.00 82.88 91 LYS A O 1
ATOM 758 N N . GLN A 1 92 ? -0.236 7.054 -11.125 1.00 86.12 92 GLN A N 1
ATOM 759 C CA . GLN A 1 92 ? -0.621 6.260 -9.969 1.00 86.12 92 GLN A CA 1
ATOM 760 C C . GLN A 1 92 ? -1.935 6.764 -9.348 1.00 86.12 92 GLN A C 1
ATOM 762 O O . GLN A 1 92 ? -2.301 7.940 -9.475 1.00 86.12 92 GLN A O 1
ATOM 767 N N . ASN A 1 93 ? -2.647 5.865 -8.666 1.00 89.06 93 ASN A N 1
ATOM 768 C CA . ASN A 1 93 ? -3.811 6.209 -7.862 1.00 89.06 93 ASN A CA 1
ATOM 769 C C . ASN A 1 93 ? -3.386 7.139 -6.712 1.00 89.06 93 ASN A C 1
ATOM 771 O O . ASN A 1 93 ? -2.514 6.796 -5.917 1.00 89.06 93 ASN A O 1
ATOM 775 N N . ALA A 1 94 ? -4.020 8.311 -6.618 1.00 89.50 94 ALA A N 1
ATOM 776 C CA . ALA A 1 94 ? -3.675 9.321 -5.622 1.00 89.50 94 ALA A CA 1
ATOM 777 C C . ALA A 1 94 ? -3.856 8.822 -4.179 1.00 89.50 94 ALA A C 1
ATOM 779 O O . ALA A 1 94 ? -3.013 9.125 -3.339 1.00 89.50 94 ALA A O 1
ATOM 780 N N . ASP A 1 95 ? -4.897 8.029 -3.905 1.00 91.81 95 ASP A N 1
ATOM 781 C CA . ASP A 1 95 ? -5.146 7.450 -2.580 1.00 91.81 95 ASP A CA 1
ATOM 782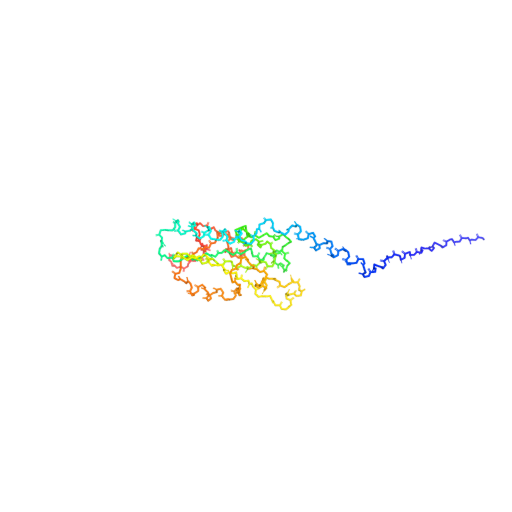 C C . ASP A 1 95 ? -4.032 6.459 -2.219 1.00 91.81 95 ASP A C 1
ATOM 784 O O . ASP A 1 95 ? -3.500 6.477 -1.108 1.00 91.81 95 ASP A O 1
ATOM 788 N N . PHE A 1 96 ? -3.622 5.634 -3.187 1.00 92.19 96 PHE A N 1
ATOM 789 C CA . PHE A 1 96 ? -2.530 4.680 -3.014 1.00 92.19 96 PHE A CA 1
ATOM 790 C C . PHE A 1 96 ? -1.200 5.395 -2.755 1.00 92.19 96 PHE A C 1
ATOM 792 O O . PHE A 1 96 ? -0.529 5.099 -1.765 1.00 92.19 96 PHE A O 1
ATOM 799 N N . THR A 1 97 ? -0.838 6.386 -3.577 1.00 91.38 97 THR A N 1
ATOM 800 C CA . THR A 1 97 ? 0.383 7.184 -3.378 1.00 91.38 97 THR A CA 1
ATOM 801 C C . THR A 1 97 ? 0.343 7.950 -2.058 1.00 91.38 97 THR A C 1
ATOM 803 O O . THR A 1 97 ? 1.366 8.082 -1.395 1.00 91.38 97 THR A O 1
ATOM 806 N N . TYR A 1 98 ? -0.820 8.446 -1.633 1.00 92.75 98 TYR A N 1
ATOM 807 C CA . TYR A 1 98 ? -0.951 9.181 -0.376 1.00 92.75 98 TYR A CA 1
ATOM 808 C C . TYR A 1 98 ? -0.661 8.309 0.854 1.00 92.75 98 TYR A C 1
ATOM 810 O O . TYR A 1 98 ? -0.093 8.812 1.828 1.00 92.75 98 TYR A O 1
ATOM 818 N N . LEU A 1 99 ? -1.027 7.023 0.800 1.00 93.00 99 LEU A N 1
ATOM 819 C CA . LEU A 1 99 ? -0.873 6.068 1.902 1.00 93.00 99 LEU A CA 1
ATOM 820 C C . LEU A 1 99 ? 0.437 5.274 1.862 1.00 93.00 99 LEU A C 1
ATOM 822 O O . LEU A 1 99 ? 0.877 4.808 2.910 1.00 93.00 99 LEU A O 1
ATOM 826 N N . THR A 1 100 ? 1.053 5.110 0.690 1.00 90.75 100 THR A N 1
ATOM 827 C CA . THR A 1 100 ? 2.276 4.298 0.515 1.00 90.75 100 THR A CA 1
ATOM 828 C C . THR A 1 100 ? 3.497 5.110 0.094 1.00 90.75 100 THR A C 1
ATOM 830 O O . THR A 1 100 ? 4.627 4.676 0.286 1.00 90.75 100 THR A O 1
ATOM 833 N N . GLY A 1 101 ? 3.300 6.268 -0.536 1.00 89.38 101 GLY A N 1
ATOM 834 C CA . GLY A 1 101 ? 4.371 7.029 -1.181 1.00 89.38 101 GLY A CA 1
ATOM 835 C C . GLY A 1 101 ? 4.920 6.397 -2.458 1.00 89.38 101 GLY A C 1
ATOM 836 O O . GLY A 1 101 ? 5.830 6.956 -3.072 1.00 89.38 101 GLY A O 1
ATOM 837 N N . LEU A 1 102 ? 4.391 5.247 -2.877 1.00 88.44 102 LEU A N 1
ATOM 838 C CA . LEU A 1 102 ? 4.832 4.550 -4.074 1.00 88.44 102 LEU A CA 1
ATOM 839 C C . LEU A 1 102 ? 4.179 5.191 -5.297 1.00 88.44 102 LEU A C 1
ATOM 841 O O . LEU A 1 102 ? 2.967 5.126 -5.468 1.00 88.44 102 LEU A O 1
ATOM 845 N N . ASN A 1 103 ? 4.990 5.814 -6.150 1.00 85.00 103 ASN A N 1
ATOM 846 C CA . ASN A 1 103 ? 4.548 6.426 -7.409 1.00 85.00 103 ASN A CA 1
ATOM 847 C C . ASN A 1 103 ? 5.200 5.775 -8.643 1.00 85.00 103 ASN A C 1
ATOM 849 O O . ASN A 1 103 ? 5.076 6.265 -9.763 1.00 85.00 103 ASN A O 1
ATOM 853 N N . ASN A 1 104 ? 5.929 4.681 -8.437 1.00 80.31 104 ASN A N 1
ATOM 854 C CA . ASN A 1 104 ? 6.734 4.053 -9.475 1.00 80.31 104 ASN A CA 1
ATOM 855 C C . ASN A 1 104 ? 5.902 3.050 -10.281 1.00 80.31 104 ASN A C 1
ATOM 857 O O . ASN A 1 104 ? 4.900 2.523 -9.793 1.00 80.31 104 ASN A O 1
ATOM 861 N N . VAL A 1 105 ? 6.357 2.737 -11.493 1.00 77.69 105 VAL A N 1
ATOM 862 C CA . VAL A 1 105 ? 5.755 1.685 -12.334 1.00 77.69 105 VAL A CA 1
ATOM 863 C C . VAL A 1 105 ? 5.867 0.305 -11.668 1.00 77.69 105 VAL A C 1
ATOM 865 O O . VAL A 1 105 ? 5.017 -0.547 -11.883 1.00 77.69 105 VAL A O 1
ATOM 868 N N . ASP A 1 106 ? 6.826 0.115 -10.761 1.00 79.56 106 ASP A N 1
ATOM 869 C CA . ASP A 1 106 ? 6.970 -1.119 -9.971 1.00 79.56 106 ASP A CA 1
ATOM 870 C C . ASP A 1 106 ? 5.776 -1.374 -9.034 1.00 79.56 106 ASP A C 1
ATOM 872 O O . ASP A 1 106 ? 5.531 -2.499 -8.617 1.00 79.56 106 ASP A O 1
ATOM 876 N N . SER A 1 107 ? 5.014 -0.323 -8.711 1.00 83.31 107 SER A N 1
ATOM 877 C CA . SER A 1 107 ? 3.818 -0.383 -7.858 1.00 83.31 107 SER A CA 1
ATOM 878 C C . SER A 1 107 ? 2.514 -0.558 -8.641 1.00 83.31 107 SER A C 1
ATOM 880 O O . SER A 1 107 ? 1.448 -0.147 -8.184 1.00 83.31 107 SER A O 1
ATOM 882 N N . VAL A 1 108 ? 2.600 -1.107 -9.851 1.00 85.12 108 VAL A N 1
ATOM 883 C CA . VAL A 1 108 ? 1.455 -1.427 -10.709 1.00 85.12 108 VAL A CA 1
ATOM 884 C C . VAL A 1 108 ? 0.783 -2.714 -10.238 1.00 85.12 108 VAL A C 1
ATOM 886 O O . VAL A 1 108 ? 1.451 -3.652 -9.813 1.00 85.12 108 VAL A O 1
ATOM 889 N N . ASN A 1 109 ? -0.548 -2.773 -10.349 1.00 86.69 109 ASN A N 1
ATOM 890 C CA . ASN A 1 109 ? -1.372 -3.918 -9.934 1.00 86.69 109 ASN A CA 1
ATOM 891 C C . ASN A 1 109 ? -1.129 -4.390 -8.483 1.00 86.69 109 ASN A C 1
ATOM 893 O O . ASN A 1 109 ? -1.380 -5.548 -8.159 1.00 86.69 109 ASN A O 1
ATOM 897 N N . CYS A 1 110 ? -0.646 -3.503 -7.616 1.00 89.75 110 CYS A N 1
ATOM 898 C CA . CYS A 1 110 ? -0.487 -3.767 -6.196 1.00 89.75 110 CYS A CA 1
ATOM 899 C C . CYS A 1 110 ? -1.790 -3.467 -5.451 1.00 89.75 110 CYS A C 1
ATOM 901 O O . CYS A 1 110 ? -2.599 -2.639 -5.879 1.00 89.75 110 CYS A O 1
ATOM 903 N N . VAL A 1 111 ? -1.982 -4.091 -4.293 1.00 92.50 111 VAL A N 1
ATOM 904 C CA . VAL A 1 111 ? -3.120 -3.800 -3.413 1.00 92.50 111 VAL A CA 1
ATOM 905 C C . VAL A 1 111 ? -2.619 -3.569 -2.001 1.00 92.50 111 VAL A C 1
ATOM 907 O O . VAL A 1 111 ? -2.017 -4.449 -1.400 1.00 92.50 111 VAL A O 1
ATOM 910 N N . LEU A 1 112 ? -2.879 -2.385 -1.454 1.00 93.94 112 LEU A N 1
ATOM 911 C CA . LEU A 1 112 ? -2.660 -2.121 -0.039 1.00 93.94 112 LEU A CA 1
ATOM 912 C C . LEU A 1 112 ? -3.888 -2.589 0.743 1.00 93.94 112 LEU A C 1
ATOM 914 O O . LEU A 1 112 ? -4.983 -2.056 0.556 1.00 93.94 112 LEU A O 1
ATOM 918 N N . ALA A 1 113 ? -3.698 -3.552 1.635 1.00 94.62 113 ALA A N 1
ATOM 919 C CA . ALA A 1 113 ? -4.680 -3.952 2.626 1.00 94.62 113 ALA A CA 1
ATOM 920 C C . ALA A 1 113 ? -4.333 -3.322 3.978 1.00 94.62 113 ALA A C 1
ATOM 922 O O . ALA A 1 113 ? -3.209 -3.449 4.452 1.00 94.62 113 ALA A O 1
ATOM 923 N N . ILE A 1 114 ? -5.293 -2.651 4.611 1.00 94.56 114 ILE A N 1
ATOM 924 C CA . ILE A 1 114 ? -5.142 -2.107 5.965 1.00 94.56 114 ILE A CA 1
ATOM 925 C C . ILE A 1 114 ? -6.185 -2.769 6.855 1.00 94.56 114 ILE A C 1
ATOM 927 O O . ILE A 1 114 ? -7.389 -2.637 6.619 1.00 94.56 114 ILE A O 1
ATOM 931 N N . LEU A 1 115 ? -5.725 -3.487 7.870 1.00 92.88 115 LEU A N 1
ATOM 932 C CA . LEU A 1 115 ? -6.563 -4.084 8.893 1.00 92.88 115 LEU A CA 1
ATOM 933 C C . LEU A 1 115 ? -6.719 -3.093 10.046 1.00 92.88 115 LEU A C 1
ATOM 935 O O . LEU A 1 115 ? -5.743 -2.520 10.526 1.00 92.88 115 LEU A O 1
ATOM 939 N N . GLY A 1 116 ? -7.959 -2.898 10.483 1.00 88.38 116 GLY A N 1
ATOM 940 C CA . GLY A 1 116 ? -8.306 -1.991 11.571 1.00 88.38 116 GLY A CA 1
ATOM 941 C C . GLY A 1 116 ? -9.445 -2.515 12.443 1.00 88.38 116 GLY A C 1
ATOM 942 O O . GLY A 1 116 ? -10.024 -3.579 12.186 1.00 88.38 116 GLY A O 1
ATOM 943 N N . GLY A 1 117 ? -9.774 -1.751 13.482 1.00 79.75 117 GLY A N 1
ATOM 944 C CA . GLY A 1 117 ? -10.853 -2.039 14.423 1.00 79.75 117 GLY A CA 1
ATOM 945 C C . GLY A 1 117 ? -10.440 -2.851 15.656 1.00 79.75 117 GLY A C 1
ATOM 946 O O . GLY A 1 117 ? -9.304 -3.291 15.805 1.00 79.75 117 GLY A O 1
ATOM 947 N N . ASN A 1 118 ? -11.399 -3.037 16.567 1.00 72.69 118 ASN A N 1
ATOM 948 C CA . ASN A 1 118 ? -11.244 -3.717 17.864 1.00 72.69 118 ASN A CA 1
ATOM 949 C C . ASN A 1 118 ? -10.247 -3.076 18.854 1.00 72.69 118 ASN A C 1
ATOM 951 O O . ASN A 1 118 ? -9.886 -3.712 19.838 1.00 72.69 118 ASN A O 1
ATOM 955 N N . GLY A 1 119 ? -9.841 -1.820 18.643 1.00 72.81 119 GLY A N 1
ATOM 956 C CA . GLY A 1 119 ? -8.895 -1.124 19.529 1.00 72.81 119 GLY A CA 1
ATOM 957 C C . GLY A 1 119 ? -7.428 -1.518 19.328 1.00 72.81 119 GLY A C 1
ATOM 958 O O . GLY A 1 119 ? -6.576 -1.052 20.080 1.00 72.81 119 GLY A O 1
ATOM 959 N N . GLU A 1 120 ? -7.140 -2.335 18.315 1.00 80.19 120 GLU A N 1
ATOM 960 C CA . GLU A 1 120 ? -5.786 -2.726 17.923 1.00 80.19 120 GLU A CA 1
ATOM 961 C C . GLU A 1 120 ? -5.154 -1.682 16.983 1.00 80.19 120 GLU A C 1
ATOM 963 O O . GLU A 1 120 ? -5.875 -0.966 16.274 1.00 80.19 120 GLU A O 1
ATOM 968 N N . PRO A 1 121 ? -3.812 -1.568 16.951 1.00 84.31 121 PRO A N 1
ATOM 969 C CA . PRO A 1 121 ? -3.129 -0.713 15.988 1.00 84.31 121 PRO A CA 1
ATOM 970 C C . PRO A 1 121 ? -3.395 -1.178 14.550 1.00 84.31 121 PRO A C 1
ATOM 972 O O . PRO A 1 121 ? -3.557 -2.367 14.279 1.00 84.31 121 PRO A O 1
ATOM 975 N N . ALA A 1 122 ? -3.422 -0.223 13.617 1.00 89.62 122 ALA A N 1
ATOM 976 C CA . ALA A 1 122 ? -3.589 -0.520 12.199 1.00 89.62 122 ALA A CA 1
ATOM 977 C C . ALA A 1 122 ? -2.404 -1.343 11.675 1.00 89.62 122 ALA A C 1
ATOM 979 O O . ALA A 1 122 ? -1.258 -0.913 11.815 1.00 89.62 122 ALA A O 1
ATOM 980 N N . GLU A 1 123 ? -2.698 -2.470 11.033 1.00 92.94 123 GLU A N 1
ATOM 981 C CA . GLU A 1 123 ? -1.715 -3.327 10.365 1.00 92.94 123 GLU A CA 1
ATOM 982 C C . GLU A 1 123 ? -1.872 -3.171 8.851 1.00 92.94 123 GLU A C 1
ATOM 984 O O . GLU A 1 123 ? -2.990 -3.244 8.332 1.00 92.94 123 GLU A O 1
ATOM 989 N N . SER A 1 124 ? -0.777 -2.933 8.131 1.00 94.06 124 SER A N 1
ATOM 990 C CA . SER A 1 124 ? -0.793 -2.775 6.677 1.00 94.06 124 SER A CA 1
ATOM 991 C C . SER A 1 124 ? 0.004 -3.847 5.946 1.00 94.06 124 SER A C 1
ATOM 993 O O . SER A 1 124 ? 1.190 -4.048 6.189 1.00 94.06 124 SER A O 1
ATOM 995 N N . ILE A 1 125 ? -0.655 -4.492 4.988 1.00 94.31 125 ILE A N 1
ATOM 996 C CA . ILE A 1 125 ? -0.100 -5.543 4.138 1.00 94.31 125 ILE A CA 1
ATOM 997 C C . ILE A 1 125 ? -0.135 -5.049 2.695 1.00 94.31 125 ILE A C 1
ATOM 999 O O . ILE A 1 125 ? -1.188 -4.643 2.200 1.00 94.31 125 ILE A O 1
ATOM 1003 N N . LEU A 1 126 ? 1.003 -5.082 2.009 1.00 93.31 126 LEU A N 1
ATOM 1004 C CA . LEU A 1 126 ? 1.081 -4.754 0.590 1.00 93.31 126 LEU A CA 1
ATOM 1005 C C . LEU A 1 126 ? 1.126 -6.033 -0.242 1.00 93.31 126 LEU A C 1
ATOM 1007 O O . LEU A 1 126 ? 2.066 -6.811 -0.155 1.00 93.31 126 LEU A O 1
ATOM 1011 N N . PHE A 1 127 ? 0.130 -6.225 -1.093 1.00 92.31 127 PHE A N 1
ATOM 1012 C CA . PHE A 1 127 ? 0.128 -7.293 -2.079 1.00 92.31 127 PHE A CA 1
ATOM 1013 C C . PHE A 1 127 ? 0.812 -6.800 -3.354 1.00 92.31 127 PHE A C 1
ATOM 1015 O O . PHE A 1 127 ? 0.341 -5.836 -3.965 1.00 92.31 127 PHE A O 1
ATOM 1022 N N . THR A 1 128 ? 1.911 -7.439 -3.747 1.00 90.19 128 THR A N 1
ATOM 1023 C CA . THR A 1 128 ? 2.690 -7.129 -4.952 1.00 90.19 128 THR A CA 1
ATOM 1024 C C . THR A 1 128 ? 2.637 -8.295 -5.941 1.00 90.19 128 THR A C 1
ATOM 1026 O O . THR A 1 128 ? 2.596 -9.454 -5.531 1.00 90.19 128 THR A O 1
ATOM 1029 N N . PRO A 1 129 ? 2.574 -8.039 -7.257 1.00 87.69 129 PRO A N 1
ATOM 1030 C CA . PRO A 1 129 ? 2.639 -9.117 -8.232 1.00 87.69 129 PRO A CA 1
ATOM 1031 C C . PRO A 1 129 ? 4.050 -9.713 -8.248 1.00 87.69 129 PRO A C 1
ATOM 1033 O O . PRO A 1 129 ? 5.031 -8.973 -8.339 1.00 87.69 129 PRO A O 1
ATOM 1036 N N . MET A 1 130 ? 4.162 -11.044 -8.211 1.00 81.81 130 MET A N 1
ATOM 1037 C CA . MET A 1 130 ? 5.445 -11.691 -8.485 1.00 81.81 130 MET A CA 1
ATOM 1038 C C . MET A 1 130 ? 5.939 -11.367 -9.897 1.00 81.81 130 MET A C 1
ATOM 1040 O O . MET A 1 130 ? 5.179 -11.419 -10.867 1.00 81.81 130 MET A O 1
ATOM 1044 N N . VAL A 1 131 ? 7.232 -11.058 -9.986 1.00 82.06 131 VAL A N 1
ATOM 1045 C CA . VAL A 1 131 ? 7.918 -10.720 -11.234 1.00 82.06 131 VAL A CA 1
ATOM 1046 C C . VAL A 1 131 ? 8.719 -11.935 -11.695 1.00 82.06 131 VAL A C 1
ATOM 1048 O O . VAL A 1 131 ? 9.554 -12.441 -10.946 1.00 82.06 131 VAL A O 1
ATOM 1051 N N . ASP A 1 132 ? 8.473 -12.400 -12.919 1.00 85.31 132 ASP A N 1
ATOM 1052 C CA . ASP A 1 132 ? 9.220 -13.515 -13.519 1.00 85.31 132 ASP A CA 1
ATOM 1053 C C . ASP A 1 132 ? 10.660 -13.100 -13.876 1.00 85.31 132 ASP A C 1
ATOM 1055 O O . ASP A 1 132 ? 10.902 -11.940 -14.204 1.00 85.31 132 ASP A O 1
ATOM 1059 N N . ASP A 1 133 ? 11.606 -14.044 -13.957 1.00 86.25 133 ASP A N 1
ATOM 1060 C CA . ASP A 1 133 ? 13.010 -13.763 -14.330 1.00 86.25 133 ASP A CA 1
ATOM 1061 C C . ASP A 1 133 ? 13.136 -12.957 -15.633 1.00 86.25 133 ASP A C 1
ATOM 1063 O O . ASP A 1 133 ? 13.933 -12.024 -15.745 1.00 86.25 133 ASP A O 1
ATOM 1067 N N . TYR A 1 134 ? 12.303 -13.281 -16.625 1.00 86.62 134 TYR A N 1
ATOM 1068 C CA . TYR A 1 134 ? 12.249 -12.530 -17.876 1.00 86.62 134 TYR A CA 1
ATOM 1069 C C . TYR A 1 134 ? 11.756 -11.100 -17.657 1.00 86.62 134 TYR A C 1
ATOM 1071 O O . TYR A 1 134 ? 12.322 -10.171 -18.226 1.00 86.62 134 TYR A O 1
ATOM 1079 N N . GLN A 1 135 ? 10.726 -10.903 -16.834 1.00 82.19 135 GLN A N 1
ATOM 1080 C CA . GLN A 1 135 ? 10.229 -9.568 -16.510 1.00 82.19 135 GLN A CA 1
ATOM 1081 C C . GLN A 1 135 ? 11.273 -8.768 -15.729 1.00 82.19 135 GLN A C 1
ATOM 1083 O O . GLN A 1 135 ? 11.439 -7.592 -16.020 1.00 82.19 135 GLN A O 1
ATOM 1088 N N . ILE A 1 136 ? 12.052 -9.395 -14.843 1.00 85.31 136 ILE A N 1
ATOM 1089 C CA . ILE A 1 136 ? 13.135 -8.721 -14.112 1.00 85.31 136 ILE A CA 1
ATOM 1090 C C . ILE A 1 136 ? 14.170 -8.126 -15.073 1.00 85.31 136 ILE A C 1
ATOM 1092 O O . ILE A 1 136 ? 14.625 -7.001 -14.879 1.00 85.31 136 ILE A O 1
ATOM 1096 N N . ILE A 1 137 ? 14.515 -8.851 -16.141 1.00 87.56 137 ILE A N 1
ATOM 1097 C CA . ILE A 1 137 ? 15.481 -8.388 -17.149 1.00 87.56 137 ILE A CA 1
ATOM 1098 C C . ILE A 1 137 ? 14.957 -7.163 -17.919 1.00 87.56 137 ILE A C 1
ATOM 1100 O O . ILE A 1 137 ? 15.740 -6.283 -18.274 1.00 87.56 137 ILE A O 1
ATOM 1104 N N . TRP A 1 138 ? 13.651 -7.104 -18.192 1.00 82.94 138 TRP A N 1
ATOM 1105 C CA . TRP A 1 138 ? 13.046 -6.059 -19.027 1.00 82.94 138 TRP A CA 1
ATOM 1106 C C . TRP A 1 138 ? 12.504 -4.862 -18.243 1.00 82.94 138 TRP A C 1
ATOM 1108 O O . TRP A 1 138 ? 12.590 -3.729 -18.713 1.00 82.94 138 TRP A O 1
ATOM 1118 N N . GLU A 1 139 ? 11.914 -5.114 -17.082 1.00 79.31 139 GLU A N 1
ATOM 1119 C CA . GLU A 1 139 ? 11.159 -4.147 -16.279 1.00 79.31 139 GLU A CA 1
ATOM 1120 C C . GLU A 1 139 ? 11.891 -3.781 -14.987 1.00 79.31 139 GLU A C 1
ATOM 1122 O O . GLU A 1 139 ? 11.648 -2.716 -14.429 1.00 79.31 139 GLU A O 1
ATOM 1127 N N . GLY A 1 140 ? 12.842 -4.614 -14.561 1.00 83.12 140 GLY A N 1
ATOM 1128 C CA . GLY A 1 140 ? 13.587 -4.443 -13.323 1.00 83.12 140 GLY A CA 1
ATOM 1129 C C . GLY A 1 140 ? 13.048 -5.304 -12.175 1.00 83.12 140 GLY A C 1
ATOM 1130 O O . GLY A 1 140 ? 12.087 -6.055 -12.333 1.00 83.12 140 GLY A O 1
ATOM 1131 N N . PRO A 1 141 ? 13.673 -5.217 -10.991 1.00 78.12 141 PRO A N 1
ATOM 1132 C CA . PRO A 1 141 ? 13.424 -6.133 -9.874 1.00 78.12 141 PRO A CA 1
ATOM 1133 C C . PRO A 1 141 ? 12.052 -5.976 -9.189 1.00 78.12 141 PRO A C 1
ATOM 1135 O O . PRO A 1 141 ? 11.747 -6.747 -8.280 1.00 78.12 141 PRO A O 1
ATOM 1138 N N . GLY A 1 142 ? 11.229 -5.003 -9.593 1.00 78.19 142 GLY A N 1
ATOM 1139 C CA . GLY A 1 142 ? 9.930 -4.737 -8.976 1.00 78.19 142 GLY A CA 1
ATOM 1140 C C . GLY A 1 142 ? 10.026 -4.357 -7.493 1.00 78.19 142 GLY A C 1
ATOM 1141 O O . GLY A 1 142 ? 11.041 -3.841 -7.023 1.00 78.19 142 GLY A O 1
ATOM 1142 N N . LEU A 1 143 ? 8.950 -4.622 -6.745 1.00 77.38 143 LEU A N 1
ATOM 1143 C CA . LEU A 1 143 ? 8.823 -4.332 -5.306 1.00 77.38 143 LEU A CA 1
ATOM 1144 C C . LEU A 1 143 ? 9.084 -5.554 -4.409 1.00 77.38 143 LEU A C 1
ATOM 1146 O O . LEU A 1 143 ? 8.598 -5.627 -3.284 1.00 77.38 143 LEU A O 1
ATOM 1150 N N . ASN A 1 144 ? 9.852 -6.523 -4.897 1.00 65.75 144 ASN A N 1
ATOM 1151 C CA . ASN A 1 144 ? 9.930 -7.857 -4.295 1.00 65.75 144 ASN A CA 1
ATOM 1152 C C . ASN A 1 144 ? 10.700 -7.901 -2.962 1.00 65.75 144 ASN A C 1
ATOM 1154 O O . ASN A 1 144 ? 10.717 -8.931 -2.292 1.00 65.75 144 ASN A O 1
ATOM 1158 N N . ASN A 1 145 ? 11.356 -6.807 -2.571 1.00 63.94 145 ASN A N 1
ATOM 1159 C CA . ASN A 1 145 ? 12.234 -6.776 -1.410 1.00 63.94 145 ASN A CA 1
ATOM 1160 C C . ASN A 1 145 ? 11.538 -6.109 -0.211 1.00 63.94 145 ASN A C 1
ATOM 1162 O O . ASN A 1 145 ? 11.516 -4.885 -0.078 1.00 63.94 145 ASN A O 1
ATOM 1166 N N . VAL A 1 146 ? 10.972 -6.933 0.679 1.00 59.72 146 VAL A N 1
ATOM 1167 C CA . VAL A 1 146 ? 10.234 -6.507 1.890 1.00 59.72 146 VAL A CA 1
ATOM 1168 C C . VAL A 1 146 ? 11.070 -5.576 2.776 1.00 59.72 146 VAL A C 1
ATOM 1170 O O . VAL A 1 146 ? 10.559 -4.595 3.311 1.00 59.72 146 VAL A O 1
ATOM 1173 N N . ASN A 1 147 ? 12.378 -5.835 2.870 1.00 58.41 147 ASN A N 1
ATOM 1174 C CA . ASN A 1 147 ? 13.302 -5.075 3.717 1.00 58.41 147 ASN A CA 1
ATOM 1175 C C . ASN A 1 147 ? 13.453 -3.605 3.294 1.00 58.41 147 ASN A C 1
ATOM 1177 O O . ASN A 1 147 ? 13.784 -2.760 4.126 1.00 58.41 147 ASN A O 1
ATOM 1181 N N . ASP A 1 148 ? 13.169 -3.285 2.030 1.00 64.06 148 ASP A N 1
ATOM 1182 C CA . ASP A 1 148 ? 13.267 -1.921 1.506 1.00 64.06 148 ASP A CA 1
ATOM 1183 C C . ASP A 1 148 ? 11.958 -1.129 1.720 1.00 64.06 148 ASP A C 1
ATOM 1185 O O . ASP A 1 148 ? 11.929 0.105 1.635 1.00 64.06 148 ASP A O 1
ATOM 1189 N N . LEU A 1 149 ? 10.859 -1.820 2.053 1.00 72.00 149 LEU A N 1
ATOM 1190 C CA . LEU A 1 149 ? 9.507 -1.271 2.150 1.00 72.00 149 LEU A CA 1
ATOM 1191 C C . LEU A 1 149 ? 9.043 -1.117 3.602 1.00 72.00 149 LEU A C 1
ATOM 1193 O O . LEU A 1 149 ? 8.027 -1.659 4.018 1.00 72.00 149 LEU A O 1
ATOM 1197 N N . THR A 1 150 ? 9.709 -0.242 4.354 1.00 78.12 150 THR A N 1
ATOM 1198 C CA . THR A 1 150 ? 9.310 0.136 5.734 1.00 78.12 150 THR A CA 1
ATOM 1199 C C . THR A 1 150 ? 7.982 0.917 5.836 1.00 78.12 150 THR A C 1
ATOM 1201 O O . THR A 1 150 ? 7.612 1.405 6.902 1.00 78.12 150 THR A O 1
ATOM 1204 N N . ILE A 1 151 ? 7.256 1.066 4.725 1.00 85.31 151 ILE A N 1
ATOM 1205 C CA . ILE A 1 151 ? 5.947 1.734 4.627 1.00 85.31 151 ILE A CA 1
ATOM 1206 C C . ILE A 1 151 ? 4.770 0.815 4.997 1.00 85.31 151 ILE A C 1
ATOM 1208 O O . ILE A 1 151 ? 3.674 1.307 5.283 1.00 85.31 151 ILE A O 1
ATOM 1212 N N . CYS A 1 152 ? 4.986 -0.502 4.995 1.00 88.44 152 CYS A N 1
ATOM 1213 C CA . CYS A 1 152 ? 3.996 -1.535 5.306 1.00 88.44 152 CYS A CA 1
ATOM 1214 C C . CYS A 1 152 ? 4.574 -2.506 6.346 1.00 88.44 152 CYS A C 1
ATOM 1216 O O . CYS A 1 152 ? 5.782 -2.525 6.558 1.00 88.44 152 CYS A O 1
ATOM 1218 N N . ASP A 1 153 ? 3.709 -3.214 7.073 1.00 90.25 153 ASP A N 1
ATOM 1219 C CA . ASP A 1 153 ? 4.127 -4.208 8.075 1.00 90.25 153 ASP A CA 1
ATOM 1220 C C . ASP A 1 153 ? 4.505 -5.538 7.416 1.00 90.25 153 ASP A C 1
ATOM 1222 O O . ASP A 1 153 ? 5.435 -6.202 7.863 1.00 90.25 153 ASP A O 1
ATOM 1226 N N . ASP A 1 154 ? 3.811 -5.896 6.333 1.00 90.69 154 ASP A N 1
ATOM 1227 C CA . ASP A 1 154 ? 4.039 -7.135 5.591 1.00 90.69 154 ASP A CA 1
ATOM 1228 C C . ASP A 1 154 ? 3.883 -6.914 4.076 1.00 90.69 154 ASP A C 1
ATOM 1230 O O . ASP A 1 154 ? 3.201 -5.983 3.628 1.00 90.69 154 ASP A O 1
ATOM 1234 N N . VAL A 1 155 ? 4.514 -7.776 3.278 1.00 90.50 155 VAL A N 1
ATOM 1235 C CA . VAL A 1 155 ? 4.433 -7.776 1.812 1.00 90.50 155 VAL A CA 1
ATOM 1236 C C . VAL A 1 155 ? 4.200 -9.205 1.327 1.00 90.50 155 VAL A C 1
ATOM 1238 O O . VAL A 1 155 ? 4.945 -10.115 1.684 1.00 90.50 155 VAL A O 1
ATOM 1241 N N . ARG A 1 156 ? 3.169 -9.408 0.503 1.00 91.44 156 ARG A N 1
ATOM 1242 C CA . ARG A 1 156 ? 2.727 -10.730 0.023 1.00 91.44 156 ARG A CA 1
ATOM 1243 C C . ARG A 1 156 ? 2.505 -10.741 -1.481 1.00 91.44 156 ARG A C 1
ATOM 1245 O O . ARG A 1 156 ? 2.359 -9.682 -2.084 1.00 91.44 156 ARG A O 1
ATOM 1252 N N . ASP A 1 157 ? 2.430 -11.926 -2.083 1.00 90.50 157 ASP A N 1
ATOM 1253 C CA . ASP A 1 157 ? 2.060 -12.043 -3.496 1.00 90.50 157 ASP A CA 1
ATOM 1254 C C . ASP A 1 157 ? 0.562 -11.748 -3.666 1.00 90.50 157 ASP A C 1
ATOM 1256 O O . ASP A 1 157 ? -0.272 -12.203 -2.884 1.00 90.50 157 ASP A O 1
ATOM 1260 N N . VAL A 1 158 ? 0.200 -11.025 -4.724 1.00 90.00 158 VAL A N 1
ATOM 1261 C CA . VAL A 1 158 ? -1.195 -10.805 -5.144 1.00 90.00 158 VAL A CA 1
ATOM 1262 C C . VAL A 1 158 ? -1.955 -12.122 -5.333 1.00 90.00 158 VAL A C 1
ATOM 1264 O O . VAL A 1 158 ? -3.170 -12.138 -5.158 1.00 90.00 158 VAL A O 1
ATOM 1267 N N . LYS A 1 159 ? -1.279 -13.238 -5.630 1.00 90.06 159 LYS A N 1
ATOM 1268 C CA . LYS A 1 159 ? -1.921 -14.567 -5.686 1.00 90.06 159 LYS A CA 1
ATOM 1269 C C . LYS A 1 159 ? -2.568 -14.983 -4.362 1.00 90.06 159 LYS A C 1
ATOM 1271 O O . LYS A 1 159 ? -3.617 -15.616 -4.385 1.00 90.06 159 LYS A O 1
ATOM 1276 N N . ASP A 1 160 ? -1.992 -14.573 -3.234 1.00 92.44 160 ASP A N 1
ATOM 1277 C CA . ASP A 1 160 ? -2.491 -14.906 -1.896 1.00 92.44 160 ASP A CA 1
ATOM 1278 C C . ASP A 1 160 ? -3.661 -14.001 -1.466 1.00 92.44 160 ASP A C 1
ATOM 1280 O O . ASP A 1 160 ? -4.229 -14.169 -0.382 1.00 92.44 160 ASP A O 1
ATOM 1284 N N . LEU A 1 161 ? -4.027 -13.011 -2.292 1.00 91.00 161 LEU A N 1
ATOM 1285 C CA . LEU A 1 161 ? -5.076 -12.047 -1.975 1.00 91.00 161 LEU A CA 1
ATOM 1286 C C . LEU A 1 161 ? -6.435 -12.731 -1.800 1.00 91.00 161 LEU A C 1
ATOM 1288 O O . LEU A 1 161 ? -7.151 -12.407 -0.856 1.00 91.00 161 LEU A O 1
ATOM 1292 N N . ASP A 1 162 ? -6.788 -13.682 -2.665 1.00 91.75 162 ASP A N 1
ATOM 1293 C CA . ASP A 1 162 ? -8.089 -14.358 -2.599 1.00 91.75 162 ASP A CA 1
ATOM 1294 C C . ASP A 1 162 ? -8.242 -15.156 -1.297 1.00 91.75 162 ASP A C 1
ATOM 1296 O O . ASP A 1 162 ? -9.257 -15.031 -0.604 1.00 91.75 162 ASP A O 1
ATOM 1300 N N . ASP A 1 163 ? -7.207 -15.901 -0.908 1.00 94.25 163 ASP A N 1
ATOM 1301 C CA . ASP A 1 163 ? -7.175 -16.648 0.352 1.00 94.25 163 ASP A CA 1
ATOM 1302 C C . ASP A 1 163 ? -7.229 -15.703 1.561 1.00 94.25 163 ASP A C 1
ATOM 1304 O O . ASP A 1 163 ? -7.963 -15.937 2.529 1.00 94.25 163 ASP A O 1
ATOM 1308 N N . PHE A 1 164 ? -6.514 -14.577 1.490 1.00 94.25 164 PHE A N 1
ATOM 1309 C CA . PHE A 1 164 ? -6.557 -13.539 2.515 1.00 94.25 164 PHE A CA 1
ATOM 1310 C C . PHE A 1 164 ? -7.955 -12.918 2.664 1.00 94.25 164 PHE A C 1
ATOM 1312 O O . PHE A 1 164 ? -8.419 -12.696 3.790 1.00 94.25 164 PHE A O 1
ATOM 1319 N N . LEU A 1 165 ? -8.651 -12.653 1.557 1.00 93.25 165 LEU A N 1
ATO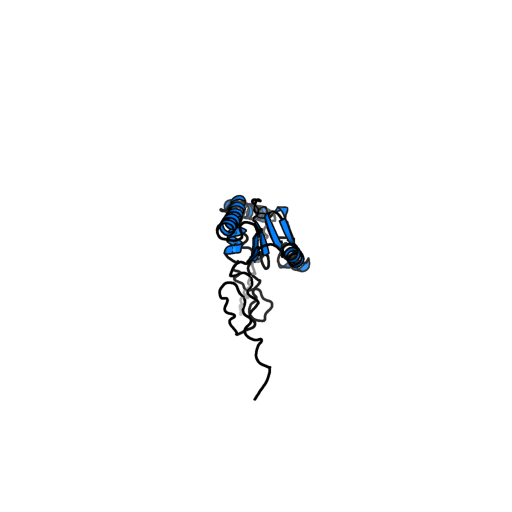M 1320 C CA . LEU A 1 165 ? -10.015 -12.124 1.572 1.00 93.25 165 LEU A CA 1
ATOM 1321 C C . LEU A 1 165 ? -11.002 -13.142 2.148 1.00 93.25 165 LEU A C 1
ATOM 1323 O O . LEU A 1 165 ? -11.854 -12.768 2.957 1.00 93.25 165 LEU A O 1
ATOM 1327 N N . GLN A 1 166 ? -10.861 -14.425 1.804 1.00 92.94 166 GLN A N 1
ATOM 1328 C CA . GLN A 1 166 ? -11.678 -15.496 2.381 1.00 92.94 166 GLN A CA 1
ATOM 1329 C C . GLN A 1 166 ? -11.478 -15.605 3.898 1.00 92.94 166 GLN A C 1
ATOM 1331 O O . GLN A 1 166 ? -12.457 -15.677 4.647 1.00 92.94 166 GLN A O 1
ATOM 1336 N N . ALA A 1 167 ? -10.232 -15.530 4.375 1.00 93.06 167 ALA A N 1
ATOM 1337 C CA . ALA A 1 167 ? -9.925 -15.539 5.804 1.00 93.06 167 ALA A CA 1
ATOM 1338 C C . ALA A 1 167 ? -10.531 -14.332 6.549 1.00 93.06 167 ALA A C 1
ATOM 1340 O O . ALA A 1 167 ? -10.934 -14.445 7.710 1.00 93.06 167 ALA A O 1
ATOM 1341 N N . ASN A 1 168 ? -10.650 -13.184 5.876 1.00 90.88 168 ASN A N 1
ATOM 1342 C CA . ASN A 1 168 ? -11.145 -11.932 6.450 1.00 90.88 168 ASN A CA 1
ATOM 1343 C C . ASN A 1 168 ? -12.599 -11.595 6.084 1.00 90.88 168 ASN A C 1
ATOM 1345 O O . ASN A 1 168 ? -13.056 -10.490 6.373 1.00 90.88 168 ASN A O 1
ATOM 1349 N N . ILE A 1 169 ? -13.372 -12.541 5.543 1.00 89.56 169 ILE A N 1
ATOM 1350 C CA . ILE A 1 169 ? -14.754 -12.310 5.084 1.00 89.56 169 ILE A CA 1
ATOM 1351 C C . ILE A 1 169 ? -15.711 -11.811 6.183 1.00 89.56 169 ILE A C 1
ATOM 1353 O O . ILE A 1 169 ? -16.734 -11.191 5.903 1.00 89.56 169 ILE A O 1
ATOM 1357 N N . LYS A 1 170 ? -15.389 -12.074 7.457 1.00 88.31 170 LYS A N 1
ATOM 1358 C CA . LYS A 1 170 ? -16.173 -11.619 8.620 1.00 88.31 170 LYS A CA 1
ATOM 1359 C C . LYS A 1 170 ? -15.984 -10.128 8.924 1.00 88.31 170 LYS A C 1
ATOM 1361 O O . LYS A 1 170 ? -16.804 -9.555 9.644 1.00 88.31 170 LYS A O 1
ATOM 1366 N N . ARG A 1 171 ? -14.900 -9.524 8.426 1.00 88.81 171 ARG A N 1
ATOM 1367 C CA . ARG A 1 171 ? -14.581 -8.106 8.611 1.00 88.81 171 ARG A CA 1
ATOM 1368 C C . ARG A 1 171 ? -15.469 -7.239 7.727 1.00 88.81 171 ARG A C 1
ATOM 1370 O O . ARG A 1 171 ? -15.993 -7.684 6.708 1.00 88.81 171 ARG A O 1
ATOM 1377 N N . GLN A 1 172 ? -15.618 -5.973 8.095 1.00 88.50 172 GLN A N 1
ATOM 1378 C CA . GLN A 1 172 ? -16.248 -4.996 7.218 1.00 88.50 172 GLN A CA 1
ATOM 1379 C C . GLN A 1 172 ? -15.241 -4.530 6.163 1.00 88.50 172 GLN A C 1
ATOM 1381 O O . GLN A 1 172 ? -14.263 -3.865 6.496 1.00 88.50 172 GLN A O 1
ATOM 1386 N N . ILE A 1 173 ? -15.487 -4.886 4.901 1.00 89.44 173 ILE A N 1
ATOM 1387 C CA . ILE A 1 173 ? -14.585 -4.577 3.789 1.00 89.44 173 ILE A CA 1
ATOM 1388 C C . ILE A 1 173 ? -14.947 -3.221 3.174 1.00 89.44 173 ILE A C 1
ATOM 1390 O O . ILE A 1 173 ? -16.089 -2.988 2.776 1.00 89.44 173 ILE A O 1
ATOM 1394 N N . PHE A 1 174 ? -13.952 -2.348 3.062 1.00 89.12 174 PHE A N 1
ATOM 1395 C CA . PHE A 1 174 ? -14.007 -1.066 2.373 1.00 89.12 174 PHE A CA 1
ATOM 1396 C C . PHE A 1 174 ? -13.045 -1.090 1.192 1.00 89.12 174 PHE A C 1
ATOM 1398 O O . PHE A 1 174 ? -11.919 -1.559 1.322 1.00 89.12 174 PHE A O 1
ATOM 1405 N N . VAL A 1 175 ? -13.462 -0.555 0.049 1.00 89.19 175 VAL A N 1
ATOM 1406 C CA . VAL A 1 175 ? -12.616 -0.460 -1.146 1.00 89.19 175 VAL A CA 1
ATOM 1407 C C . VAL A 1 175 ? -12.567 0.992 -1.599 1.00 89.19 175 VAL A C 1
ATOM 1409 O O . VAL A 1 175 ? -13.599 1.670 -1.605 1.00 89.19 175 VAL A O 1
ATOM 1412 N N . SER A 1 176 ? -11.383 1.490 -1.963 1.00 85.75 176 SER A N 1
ATOM 1413 C CA . SER A 1 176 ? -11.259 2.856 -2.476 1.00 85.75 176 SER A CA 1
ATOM 1414 C C . SER A 1 176 ? -12.040 3.028 -3.788 1.00 85.75 176 SER A C 1
ATOM 1416 O O . SER A 1 176 ? -12.105 2.137 -4.639 1.00 85.75 176 SER A O 1
ATOM 1418 N N . LYS A 1 177 ? -12.662 4.202 -3.956 1.00 69.69 177 LYS A N 1
ATOM 1419 C CA . LYS A 1 177 ? -13.630 4.488 -5.032 1.00 69.69 177 LYS A CA 1
ATOM 1420 C C . LYS A 1 177 ? -13.071 4.258 -6.443 1.00 69.69 177 LYS A C 1
ATOM 1422 O O . LYS A 1 177 ? -13.826 3.894 -7.338 1.00 69.69 177 LYS A O 1
ATOM 1427 N N . TYR A 1 178 ? -11.773 4.478 -6.638 1.00 62.69 178 TYR A N 1
ATOM 1428 C CA . TYR A 1 178 ? -11.109 4.428 -7.947 1.00 62.69 178 TYR A CA 1
ATOM 1429 C C . TYR A 1 178 ? -10.348 3.124 -8.199 1.00 62.69 178 TYR A C 1
ATOM 1431 O O . TYR A 1 178 ? -9.504 3.060 -9.089 1.00 62.69 178 TYR A O 1
ATOM 1439 N N . GLY A 1 179 ? -10.600 2.102 -7.384 1.00 53.44 179 GLY A N 1
ATOM 1440 C CA . GLY A 1 179 ? -9.691 0.978 -7.275 1.00 53.44 179 GLY A CA 1
ATOM 1441 C C . GLY A 1 179 ? -9.981 -0.257 -8.126 1.00 53.44 179 GLY A C 1
ATOM 1442 O O . GLY A 1 179 ? -9.074 -1.015 -8.451 1.00 53.44 179 GLY A O 1
ATOM 1443 N N . LEU A 1 180 ? -11.237 -0.466 -8.504 1.00 51.59 180 LEU A N 1
ATOM 1444 C CA . LEU A 1 180 ? -11.670 -1.654 -9.239 1.00 51.59 180 LEU A CA 1
ATOM 1445 C C . LEU A 1 180 ? -12.432 -1.222 -10.488 1.00 51.59 180 LEU A C 1
ATOM 1447 O O . LEU A 1 180 ? -13.626 -1.479 -10.621 1.00 51.59 180 LEU A O 1
ATOM 1451 N N . HIS A 1 181 ? -11.768 -0.515 -11.400 1.00 51.22 181 HIS A N 1
ATOM 1452 C CA . HIS A 1 181 ? -12.312 -0.404 -12.747 1.00 51.22 181 HIS A CA 1
ATOM 1453 C C . HIS A 1 181 ? -11.996 -1.714 -13.478 1.00 51.22 181 HIS A C 1
ATOM 1455 O O . HIS A 1 181 ? -10.820 -2.009 -13.694 1.00 51.22 181 HIS A O 1
ATOM 1461 N N . PRO A 1 182 ? -12.997 -2.537 -13.846 1.00 40.00 182 PRO A N 1
ATOM 1462 C CA . PRO A 1 182 ? -12.745 -3.575 -14.830 1.00 40.00 182 PRO A CA 1
ATOM 1463 C C . PRO A 1 182 ? -12.295 -2.884 -16.126 1.00 40.00 182 PRO A C 1
ATOM 1465 O O . PRO A 1 182 ? -12.814 -1.805 -16.434 1.00 40.00 182 PRO A O 1
ATOM 1468 N N . PRO A 1 183 ? -11.363 -3.466 -16.899 1.00 40.03 183 PRO A N 1
ATOM 1469 C CA . PRO A 1 183 ? -11.030 -2.932 -18.209 1.00 40.03 183 PRO A CA 1
ATOM 1470 C C . PRO A 1 183 ? -12.308 -2.915 -19.052 1.00 40.03 183 PRO A C 1
ATOM 1472 O O . PRO A 1 183 ? -12.821 -3.959 -19.462 1.00 40.03 183 PRO A O 1
ATOM 1475 N N . THR A 1 184 ? -12.871 -1.729 -19.278 1.00 43.41 184 THR A N 1
ATOM 1476 C CA . THR A 1 184 ? -13.998 -1.551 -20.185 1.00 43.41 184 THR A CA 1
ATOM 1477 C C . THR A 1 184 ? -13.483 -1.834 -21.586 1.00 43.41 184 THR A C 1
ATOM 1479 O O . THR A 1 184 ? -12.779 -1.020 -22.182 1.00 43.41 184 THR A O 1
ATOM 1482 N N . LYS A 1 185 ? -13.831 -3.005 -22.130 1.00 40.78 185 LYS A N 1
ATOM 1483 C CA . LYS A 1 185 ? -13.795 -3.206 -23.579 1.00 40.78 185 LYS A CA 1
ATOM 1484 C C . LYS A 1 185 ? -14.687 -2.119 -24.178 1.00 40.78 185 LYS A C 1
ATOM 1486 O O . LYS A 1 185 ? -15.857 -2.039 -23.818 1.00 40.78 185 LYS A O 1
ATOM 1491 N N . SER A 1 186 ? -14.076 -1.228 -24.953 1.00 44.91 186 SER A N 1
ATOM 1492 C CA . SER A 1 186 ? -14.702 -0.303 -25.904 1.00 44.91 186 SER A CA 1
ATOM 1493 C C . SER A 1 186 ? -16.230 -0.115 -25.775 1.00 44.91 186 SER A C 1
ATOM 1495 O O . SER A 1 186 ? -17.015 -0.918 -26.265 1.00 44.91 186 SER A O 1
ATOM 1497 N N . GLY A 1 187 ? -16.658 1.021 -25.212 1.00 43.75 187 GLY A N 1
ATOM 1498 C CA . GLY A 1 187 ? -17.925 1.643 -25.630 1.00 43.75 187 GLY A CA 1
ATOM 1499 C C . GLY A 1 187 ? -19.158 1.555 -24.725 1.00 43.75 187 GLY A C 1
ATOM 1500 O O . GLY A 1 187 ? -20.198 2.055 -25.138 1.00 43.75 187 GLY A O 1
ATOM 1501 N N . THR A 1 188 ? -19.091 1.044 -23.495 1.00 42.12 188 THR A N 1
ATOM 1502 C CA . THR A 1 188 ? -20.214 1.186 -22.539 1.00 42.12 188 THR A CA 1
ATOM 1503 C C . THR A 1 188 ? -19.722 1.630 -21.171 1.00 42.12 188 THR A C 1
ATOM 1505 O O . THR A 1 188 ? -18.997 0.909 -20.489 1.00 42.12 188 THR A O 1
ATOM 1508 N N . ALA A 1 189 ? -20.100 2.850 -20.783 1.00 40.44 189 ALA A N 1
ATOM 1509 C CA . ALA A 1 189 ? -19.782 3.426 -19.486 1.00 40.44 189 ALA A CA 1
ATOM 1510 C C . ALA A 1 189 ? -20.526 2.664 -18.380 1.00 40.44 189 ALA A C 1
ATOM 1512 O O . ALA A 1 189 ? -21.753 2.686 -18.324 1.00 40.44 189 ALA A O 1
ATOM 1513 N N . ALA A 1 190 ? -19.787 2.000 -17.491 1.00 45.84 190 ALA A N 1
ATOM 1514 C CA . ALA A 1 190 ? -20.339 1.537 -16.226 1.00 45.84 190 ALA A CA 1
ATOM 1515 C C . ALA A 1 190 ? -20.414 2.735 -15.270 1.00 45.84 190 ALA A C 1
ATOM 1517 O O . ALA A 1 190 ? -19.390 3.328 -14.923 1.00 45.84 190 ALA A O 1
ATOM 1518 N N . THR A 1 191 ? -21.622 3.120 -14.863 1.00 39.81 191 THR A N 1
ATOM 1519 C CA . THR A 1 191 ? -21.821 4.162 -13.851 1.00 39.81 191 THR A CA 1
ATOM 1520 C C . THR A 1 191 ? -21.671 3.545 -12.463 1.00 39.81 191 THR A C 1
ATOM 1522 O O . THR A 1 191 ? -22.359 2.586 -12.119 1.00 39.81 191 THR A O 1
ATOM 1525 N N . VAL A 1 192 ? -20.757 4.095 -11.661 1.00 40.59 192 VAL A N 1
ATOM 1526 C CA . VAL A 1 192 ? -20.587 3.730 -10.249 1.00 40.59 192 VAL A CA 1
ATOM 1527 C C . VAL A 1 192 ? -21.389 4.717 -9.409 1.00 40.59 192 VAL A C 1
ATOM 1529 O O . VAL A 1 192 ? -21.019 5.886 -9.304 1.00 40.59 192 VAL A O 1
ATOM 1532 N N . GLU A 1 193 ? -22.468 4.246 -8.790 1.00 35.88 193 GLU A N 1
ATOM 1533 C CA . GLU A 1 193 ? -23.237 5.006 -7.804 1.00 35.88 193 GLU A CA 1
ATOM 1534 C C . GLU A 1 193 ? -23.096 4.325 -6.434 1.00 35.88 193 GLU A C 1
ATOM 1536 O O . GLU A 1 193 ? -23.295 3.116 -6.300 1.00 35.88 193 GLU A O 1
ATOM 1541 N N . ASN A 1 194 ? -22.698 5.092 -5.414 1.00 37.31 194 ASN A N 1
ATOM 1542 C CA . ASN A 1 194 ? -22.605 4.650 -4.013 1.00 37.31 194 ASN A CA 1
ATOM 1543 C C . ASN A 1 194 ? -21.766 3.380 -3.763 1.00 37.31 194 ASN A C 1
ATOM 1545 O O . ASN A 1 194 ? -22.106 2.561 -2.913 1.00 37.31 194 ASN A O 1
ATOM 1549 N N . GLY A 1 195 ? -20.665 3.199 -4.500 1.00 42.75 195 GLY A N 1
ATOM 1550 C CA . GLY A 1 195 ? -19.731 2.088 -4.271 1.00 42.75 195 GLY A CA 1
ATOM 1551 C C . GLY A 1 195 ? -20.265 0.702 -4.659 1.00 42.75 195 GLY A C 1
ATOM 1552 O O . GLY A 1 195 ? -19.618 -0.295 -4.351 1.00 42.75 195 GLY A O 1
ATOM 1553 N N . ARG A 1 196 ? -21.410 0.616 -5.351 1.00 34.03 196 ARG A N 1
ATOM 1554 C CA . ARG A 1 196 ? -21.885 -0.617 -5.994 1.00 34.03 196 ARG A CA 1
ATOM 1555 C C . ARG A 1 196 ? -21.561 -0.604 -7.485 1.00 34.03 196 ARG A C 1
ATOM 1557 O O . ARG A 1 196 ? -21.803 0.384 -8.176 1.00 34.03 196 ARG A O 1
ATOM 1564 N N . ILE A 1 197 ? -21.033 -1.727 -7.969 1.00 45.47 197 ILE A N 1
ATOM 1565 C CA . ILE A 1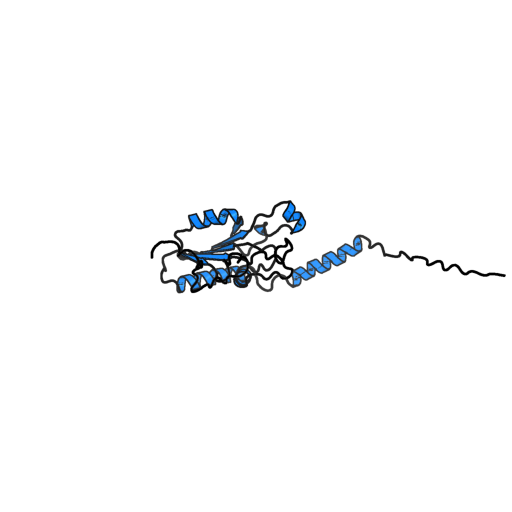 197 ? -20.792 -1.978 -9.392 1.00 45.47 197 ILE A CA 1
ATOM 1566 C C . ILE A 1 197 ? -22.080 -2.559 -9.983 1.00 45.47 197 ILE A C 1
ATOM 1568 O O . ILE A 1 197 ? -22.513 -3.640 -9.587 1.00 45.47 197 ILE A O 1
ATOM 1572 N N . TRP A 1 198 ? -22.697 -1.843 -10.922 1.00 35.34 198 TRP A N 1
ATOM 1573 C CA . TRP A 1 198 ? -23.825 -2.345 -11.704 1.00 35.34 198 TRP A CA 1
ATOM 1574 C C . TRP A 1 198 ? -23.306 -2.897 -13.032 1.00 35.34 198 TRP A C 1
ATOM 1576 O O . TRP A 1 198 ? -22.714 -2.164 -13.824 1.00 35.34 198 TRP A O 1
ATOM 1586 N N . HIS A 1 199 ? -23.546 -4.179 -13.305 1.00 38.25 199 HIS A N 1
ATOM 1587 C CA . HIS A 1 199 ? -23.411 -4.702 -14.661 1.00 38.25 199 HIS A CA 1
ATOM 1588 C C . HIS A 1 199 ? -24.686 -4.361 -15.436 1.00 38.25 199 HIS A C 1
ATOM 1590 O O . HIS A 1 199 ? -25.756 -4.904 -15.162 1.00 38.25 199 HIS A O 1
ATOM 1596 N N . ALA A 1 200 ? -24.583 -3.449 -16.404 1.00 39.53 200 ALA A N 1
ATOM 1597 C CA . ALA A 1 200 ? -25.639 -3.249 -17.383 1.00 39.53 200 ALA A CA 1
ATOM 1598 C C . ALA A 1 200 ? -25.719 -4.499 -18.273 1.00 39.53 200 ALA A C 1
ATOM 1600 O O . ALA A 1 200 ? -24.885 -4.695 -19.152 1.00 39.53 200 ALA A O 1
ATOM 1601 N N . GLY A 1 201 ? -26.713 -5.350 -18.016 1.00 44.62 201 GLY A N 1
ATOM 1602 C CA . GLY A 1 201 ? -27.114 -6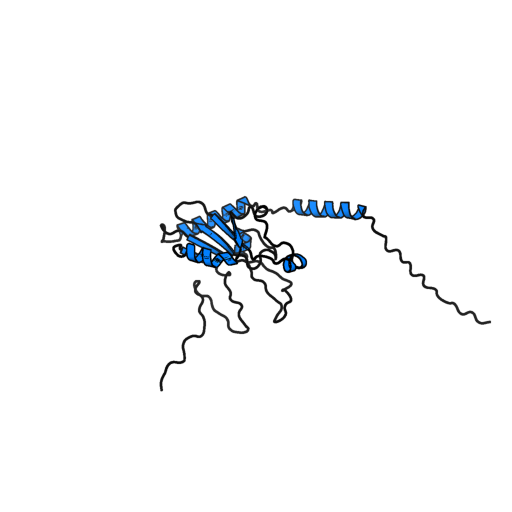.408 -18.942 1.00 44.62 201 GLY A CA 1
ATOM 1603 C C . GLY A 1 201 ? -27.133 -7.809 -18.351 1.00 44.62 201 GLY A C 1
ATOM 1604 O O . GLY A 1 201 ? -26.339 -8.642 -18.763 1.00 44.62 201 GLY A O 1
ATOM 1605 N N . GLN A 1 202 ? -28.080 -8.093 -17.453 1.00 38.94 202 GLN A N 1
ATOM 1606 C CA . GLN A 1 202 ? -28.575 -9.459 -17.228 1.00 38.94 202 GLN A CA 1
ATOM 1607 C C . GLN A 1 202 ? -30.050 -9.478 -16.812 1.00 38.94 202 GLN A C 1
ATOM 1609 O O . GLN A 1 202 ? -30.397 -10.111 -15.835 1.00 38.94 202 GLN A O 1
ATOM 1614 N N . TYR A 1 203 ? -30.937 -8.814 -17.551 1.00 42.28 203 TYR A N 1
ATOM 1615 C CA . TYR A 1 203 ? -32.347 -9.213 -17.614 1.00 42.28 203 TYR A CA 1
ATOM 1616 C C . TYR A 1 203 ? -32.873 -8.769 -18.967 1.00 42.28 203 TYR A C 1
ATOM 1618 O O . TYR A 1 203 ? -32.959 -7.574 -19.197 1.00 42.28 203 TYR A O 1
ATOM 1626 N N . LEU A 1 204 ? -33.113 -9.720 -19.865 1.00 41.66 204 LEU A N 1
ATOM 1627 C CA . LEU A 1 204 ? -34.175 -9.753 -20.875 1.00 41.66 204 LEU A CA 1
ATOM 1628 C C . LEU A 1 204 ? -33.865 -10.948 -21.784 1.00 41.66 204 LEU A C 1
ATOM 1630 O O . LEU A 1 204 ? -33.207 -10.820 -22.808 1.00 41.66 204 LEU A O 1
ATOM 1634 N N . ASN A 1 205 ? -34.284 -12.130 -21.338 1.00 38.62 205 ASN A N 1
ATOM 1635 C CA . ASN A 1 205 ? -34.849 -13.163 -22.201 1.00 38.62 205 ASN A CA 1
ATOM 1636 C C . ASN A 1 205 ? -35.590 -14.151 -21.299 1.00 38.62 205 ASN A C 1
ATOM 1638 O O . ASN A 1 205 ? -35.025 -15.095 -20.757 1.00 38.62 205 ASN A O 1
ATOM 1642 N N . GLY A 1 206 ? -36.865 -13.833 -21.091 1.00 31.50 206 GLY A N 1
ATOM 1643 C CA . GLY A 1 206 ? -37.799 -14.555 -20.242 1.00 31.50 206 GLY A CA 1
ATOM 1644 C C . GLY A 1 206 ? -39.225 -14.071 -20.494 1.00 31.50 206 GLY A C 1
ATOM 1645 O O . GLY A 1 206 ? -39.787 -13.378 -19.658 1.00 31.50 206 GLY A O 1
ATOM 1646 N N . SER A 1 207 ? -39.754 -14.475 -21.652 1.00 33.22 207 SER A N 1
ATOM 1647 C CA . SER A 1 207 ? -41.168 -14.795 -21.914 1.00 33.22 207 SER A CA 1
ATOM 1648 C C . SER A 1 207 ? -42.213 -13.685 -22.162 1.00 33.22 207 SER A C 1
ATOM 1650 O O . SER A 1 207 ? -42.452 -12.817 -21.329 1.00 33.22 207 SER A O 1
ATOM 1652 N N . SER A 1 208 ? -42.937 -13.910 -23.275 1.00 32.53 208 SER A N 1
ATOM 1653 C CA . SER A 1 208 ? -44.365 -13.631 -23.545 1.00 32.53 208 SER A CA 1
ATOM 1654 C C . SER A 1 208 ? -44.759 -12.229 -24.033 1.00 32.53 208 SER A C 1
ATOM 1656 O O . SER A 1 208 ? -44.806 -11.294 -23.241 1.00 32.53 208 SER A O 1
ATOM 1658 N N . VAL A 1 209 ? -45.116 -12.084 -25.321 1.00 35.09 209 VAL A N 1
ATOM 1659 C CA . VAL A 1 209 ? -46.459 -12.299 -25.928 1.00 35.09 209 VAL A CA 1
ATOM 1660 C C . VAL A 1 209 ? -46.274 -12.622 -27.412 1.00 35.09 209 VAL A C 1
ATOM 1662 O O . VAL A 1 209 ? -45.390 -11.992 -28.032 1.00 35.09 209 VAL A O 1
#

Foldseek 3Di:
DDDDDDDDDDPPPPPPPDPPVVVVVVVVVVVVVCVVPPDPQDLVNLLVVLQVVQVVCCVPDPCQAFKEKEKEAWAAFDADPPDPHTDPDDAIDPVCCSNQVDGDPLSHRKIWIWIHHPPDGIAIEIAGADADPVNCVVVNDRPPDVVVRSNHPYYHHPVCVVVVCVVCVRHHYHYDPPHDDDPDDPDDDFDDDPNDTDDPDDDDDDDDD

Secondary structure (DSSP, 8-state):
-------------------THHHHHHHHHHHHHHHHTS-SS-HHHHHHHHHHHHHHHHHH-S-TTS-EEEEEE-PPPPBSTTSSPBPS-----HHHHHHH---SGGGTT-EEEEEE-TTPPPEEEEEEPPPPHHHHHHH-STT--GGG-TTSSEEEEGGGHHHHHHHTTTSEEEE-TTS------SS----EETTEEP-S---------